Protein AF-A0A9P0AJW4-F1 (afdb_monomer_lite)

Radius of gyration: 22.61 Å; chains: 1; bounding box: 55×37×73 Å

InterPro domains:
  IPR014023 Mononegavirales RNA-directed RNA polymerase catalytic domain [PF00946] (11-300)

pLDDT: mean 87.93, std 11.97, range [30.94, 97.06]

Organism: Bemisia tabaci (NCBI:txid7038)

Foldseek 3Di:
DDDDPPPVVVVVDDFDFAQFFPVQNLQLADQVLCVVVVHHGDPDHDDGTLNVNSVVDPDDDLVVLLVVCVVVVAHPNRQQAWEWAFDPPDPDPGGATFTHGHNNLSVLLVVVLVCCVPPPCVVVPQECPPPDPVRVVVVVVCLVPPDDDPWKDKWKKKKFWPVLQLQDALVLLVVVLVVVCVVVVHNSSSHSQSSFQQHKYAYSHNNADPPRPPDDGIDRGRGGGGPPTCQSSSVVVLSVLLVVLCVVVVWDWHKHDGGRIIMIITMDTPDPCRVVVVVVSVVSSQVSCVVSRIGIDIDIDDDDPD

Secondary structure (DSSP, 8-state):
------HHHHTT----B-BPPTTTGGGGS-HHHHHHTT----SSPPP-BHHHHHHH-S---HHHHHHHHHHHSS--TTT-EEEEEEPTT-SSSSPPEEEEEBHHHHHHHHHHHHHIIIIIGGG-TTB-TTS-HHHHHHHHHHHHTPPP-SSEEEEEEEEEEETHHHH--HHHHHHHHHHHHHHHTSSHHHHHTHHHHSPEEEE--TT--TT-TTS--EE----S--TTSSHHHHHHHHHHHHHHHHHHTT--EEEEEETTEEEEEEEEE-STTHHHHHHHHHHHHHHHHHHTT-EEEEEE--S---

Structure (mmCIF, N/CA/C/O backbone):
data_AF-A0A9P0AJW4-F1
#
_entry.id   AF-A0A9P0AJW4-F1
#
loop_
_atom_site.group_PDB
_atom_site.id
_atom_site.type_symbol
_atom_site.label_atom_id
_atom_site.label_alt_id
_atom_site.label_comp_id
_atom_site.label_asym_id
_atom_site.label_entity_id
_atom_site.label_seq_id
_atom_site.pdbx_PDB_ins_code
_atom_site.Cartn_x
_atom_site.Cartn_y
_atom_site.Cartn_z
_atom_site.occupancy
_atom_site.B_iso_or_equiv
_atom_site.auth_seq_id
_atom_site.auth_comp_id
_atom_site.auth_asym_id
_atom_site.auth_atom_id
_atom_site.pdbx_PDB_model_num
ATOM 1 N N . MET A 1 1 ? -6.304 15.728 -35.736 1.00 36.31 1 MET A N 1
ATOM 2 C CA . MET A 1 1 ? -6.207 15.846 -34.264 1.00 36.31 1 MET A CA 1
ATOM 3 C C . MET A 1 1 ? -7.247 14.908 -33.683 1.00 36.31 1 MET A C 1
ATOM 5 O O . MET A 1 1 ? -8.406 15.284 -33.576 1.00 36.31 1 MET A O 1
ATOM 9 N N . ASN A 1 2 ? -6.869 13.647 -33.467 1.00 33.62 2 ASN A N 1
ATOM 10 C CA . ASN A 1 2 ? -7.824 12.599 -33.124 1.00 33.62 2 ASN A CA 1
ATOM 11 C C . ASN A 1 2 ? -8.268 12.732 -31.668 1.00 33.62 2 ASN A C 1
ATOM 13 O O . ASN A 1 2 ? -7.516 12.492 -30.728 1.00 33.62 2 ASN A O 1
ATOM 17 N N . SER A 1 3 ? -9.532 13.115 -31.523 1.00 42.28 3 SER A N 1
ATOM 18 C CA . SER A 1 3 ? -10.363 12.843 -30.365 1.00 42.28 3 SER A CA 1
ATOM 19 C C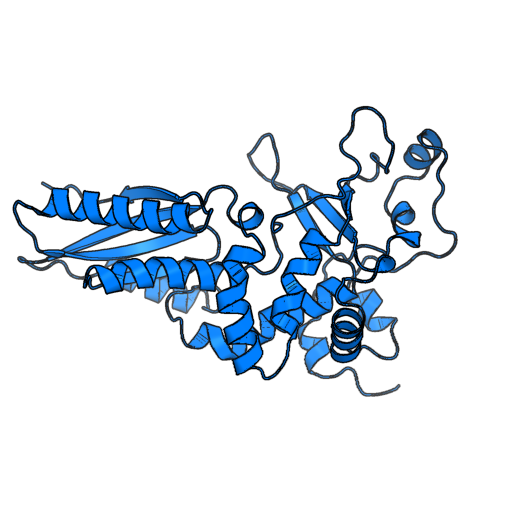 . SER A 1 3 ? -10.335 11.348 -30.053 1.00 42.28 3 SER A C 1
ATOM 21 O O . SER A 1 3 ? -10.715 10.549 -30.906 1.00 42.28 3 SER A O 1
ATOM 23 N N . THR A 1 4 ? -9.862 10.969 -28.867 1.00 42.81 4 THR A N 1
ATOM 24 C CA . THR A 1 4 ? -10.578 10.183 -27.835 1.00 42.81 4 THR A CA 1
ATOM 25 C C . THR A 1 4 ? -9.574 9.861 -26.720 1.00 42.81 4 THR A C 1
ATOM 27 O O . THR A 1 4 ? -9.301 8.702 -26.418 1.00 42.81 4 THR A O 1
ATOM 30 N N . VAL A 1 5 ? -8.995 10.880 -26.069 1.00 49.69 5 VAL A N 1
ATOM 31 C CA . VAL A 1 5 ? -8.474 10.634 -24.717 1.00 49.69 5 VAL A CA 1
ATOM 32 C C . VAL A 1 5 ? -9.715 10.390 -23.872 1.00 49.69 5 VAL A C 1
ATOM 34 O O . VAL A 1 5 ? -10.466 11.317 -23.577 1.00 49.69 5 VAL A O 1
ATOM 37 N N . ASN A 1 6 ? -9.990 9.116 -23.592 1.00 58.41 6 ASN A N 1
ATOM 38 C CA . ASN A 1 6 ? -11.116 8.685 -22.776 1.00 58.41 6 ASN A CA 1
ATOM 39 C C . ASN A 1 6 ? -11.166 9.562 -21.510 1.00 58.41 6 ASN A C 1
ATOM 41 O O . ASN A 1 6 ? -10.139 9.737 -20.850 1.00 58.41 6 ASN A O 1
ATOM 45 N N . SER A 1 7 ? -12.327 10.135 -21.169 1.00 59.94 7 SER A N 1
ATOM 46 C CA . SER A 1 7 ? -12.490 11.037 -20.012 1.00 59.94 7 SER A CA 1
ATOM 47 C C . SER A 1 7 ? -11.988 10.410 -18.702 1.00 59.94 7 SER A C 1
ATOM 49 O O . SER A 1 7 ? -11.589 11.104 -17.765 1.00 59.94 7 SER A O 1
ATOM 51 N N . PHE A 1 8 ? -11.929 9.078 -18.653 1.00 65.88 8 PHE A N 1
ATOM 52 C CA . PHE A 1 8 ? -11.282 8.309 -17.602 1.00 65.88 8 PHE A CA 1
ATOM 53 C C . PHE A 1 8 ? -9.770 8.587 -17.466 1.00 65.88 8 PHE A C 1
ATOM 55 O O . PHE A 1 8 ? -9.302 8.829 -16.355 1.00 65.88 8 PHE A O 1
ATOM 62 N N . ILE A 1 9 ? -9.017 8.605 -18.572 1.00 70.50 9 ILE A N 1
ATOM 63 C CA . ILE A 1 9 ? -7.556 8.808 -18.591 1.00 70.50 9 ILE A CA 1
ATOM 64 C C . ILE A 1 9 ? -7.196 10.218 -18.126 1.00 70.50 9 ILE A C 1
ATOM 66 O O . ILE A 1 9 ? -6.240 10.381 -17.375 1.00 70.50 9 ILE A O 1
ATOM 70 N N . VAL A 1 10 ? -7.998 11.224 -18.492 1.00 68.12 10 VAL A N 1
ATOM 71 C CA . VAL A 1 10 ? -7.795 12.615 -18.045 1.00 68.12 10 VAL A CA 1
ATOM 72 C C . VAL A 1 10 ? -7.773 12.706 -16.520 1.00 68.12 10 VAL A C 1
ATOM 74 O O . VAL A 1 10 ? -6.952 13.412 -15.947 1.00 68.12 10 VAL A O 1
ATOM 77 N N . ASN A 1 11 ? -8.613 11.926 -15.843 1.00 69.50 11 ASN A N 1
ATOM 78 C CA . ASN A 1 11 ? -8.650 11.901 -14.385 1.00 69.50 11 ASN A CA 1
ATOM 79 C C . ASN A 1 11 ? -7.540 11.047 -13.739 1.00 69.50 11 ASN A C 1
ATOM 81 O O . ASN A 1 11 ? -7.446 10.996 -12.512 1.00 69.50 11 ASN A O 1
ATOM 85 N N . LEU A 1 12 ? -6.741 10.340 -14.541 1.00 72.88 12 LEU A N 1
ATOM 86 C CA . LEU A 1 12 ? -5.524 9.651 -14.110 1.00 72.88 12 LEU A CA 1
ATOM 87 C C . LEU A 1 12 ? -4.259 10.477 -14.389 1.00 72.88 12 LEU A C 1
ATOM 89 O O . LEU A 1 12 ? -3.179 10.100 -13.926 1.00 72.88 12 LEU A O 1
ATOM 93 N N . LEU A 1 13 ? -4.384 11.605 -15.102 1.00 75.25 13 LEU A N 1
ATOM 94 C CA . LEU A 1 13 ? -3.284 12.532 -15.330 1.00 75.25 13 LEU A CA 1
ATOM 95 C C . LEU A 1 13 ? -2.825 13.110 -13.997 1.00 75.25 13 LEU A C 1
ATOM 97 O O . LEU A 1 13 ? -3.540 13.824 -13.298 1.00 75.25 13 LEU A O 1
ATOM 101 N N . ASN A 1 14 ? -1.590 12.794 -13.652 1.00 77.06 14 ASN A N 1
ATOM 102 C CA . ASN A 1 14 ? -0.873 13.433 -12.573 1.00 77.06 14 ASN A CA 1
ATOM 103 C C . ASN A 1 14 ? 0.596 13.436 -12.965 1.00 77.06 14 ASN A C 1
ATOM 105 O O . ASN A 1 14 ? 1.086 12.473 -13.562 1.00 77.06 14 ASN A O 1
ATOM 109 N N . ASP A 1 15 ? 1.291 14.513 -12.635 1.00 83.75 15 ASP A N 1
ATOM 110 C CA . ASP A 1 15 ? 2.701 14.655 -12.931 1.00 83.75 15 ASP A CA 1
ATOM 111 C C . ASP A 1 15 ? 3.537 13.837 -11.940 1.00 83.75 15 ASP A C 1
ATOM 113 O O . ASP A 1 15 ? 4.131 14.345 -10.990 1.00 83.75 15 ASP A O 1
ATOM 117 N N . LYS A 1 16 ? 3.503 12.516 -12.130 1.00 89.75 16 LYS A N 1
ATOM 118 C CA . LYS A 1 16 ? 4.242 11.546 -11.327 1.00 89.75 16 LYS A CA 1
ATOM 119 C C . LYS A 1 16 ? 5.293 10.837 -12.180 1.00 89.75 16 LYS A C 1
ATOM 121 O O . LYS A 1 16 ? 5.072 10.628 -13.380 1.00 89.75 16 LYS A O 1
ATOM 126 N N . PRO A 1 17 ? 6.417 10.435 -11.567 1.00 93.25 17 PRO A N 1
ATOM 127 C CA . PRO A 1 17 ? 7.378 9.583 -12.239 1.00 93.25 17 PRO A CA 1
ATOM 128 C C . PRO A 1 17 ? 6.780 8.198 -12.524 1.00 93.25 17 PRO A C 1
ATOM 130 O O . PRO A 1 17 ? 5.895 7.722 -11.801 1.00 93.25 17 PRO A O 1
ATOM 133 N N . ILE A 1 18 ? 7.295 7.566 -13.572 1.00 96.00 18 ILE A N 1
ATOM 134 C CA . ILE A 1 18 ? 7.122 6.148 -13.892 1.00 96.00 18 ILE A CA 1
ATOM 135 C C . ILE A 1 18 ? 8.490 5.510 -14.110 1.00 96.00 18 ILE A C 1
ATOM 137 O O . ILE A 1 18 ? 9.440 6.169 -14.544 1.00 96.00 18 ILE A O 1
ATOM 141 N N . THR A 1 19 ? 8.578 4.227 -13.791 1.00 96.69 19 THR A N 1
ATOM 142 C CA . THR A 1 19 ? 9.774 3.418 -14.006 1.00 96.69 19 THR A CA 1
ATOM 143 C C . THR A 1 19 ? 9.769 2.901 -15.446 1.00 96.69 19 THR A C 1
ATOM 145 O O . THR A 1 19 ? 8.713 2.482 -15.921 1.00 96.69 19 THR A O 1
ATOM 148 N N . PRO A 1 20 ? 10.906 2.940 -16.158 1.00 96.31 20 PRO A N 1
ATOM 149 C CA . PRO A 1 20 ? 11.047 2.244 -17.436 1.00 96.31 20 PRO A CA 1
ATOM 150 C C . PRO A 1 20 ? 10.839 0.741 -17.265 1.00 96.31 20 PRO A C 1
ATOM 152 O O . PRO A 1 20 ? 10.957 0.223 -16.154 1.00 96.31 20 PRO A O 1
ATOM 155 N N . ASP A 1 21 ? 10.578 0.032 -18.355 1.00 96.06 21 ASP A N 1
ATOM 156 C CA . ASP A 1 21 ? 10.557 -1.426 -18.302 1.00 96.06 21 ASP A CA 1
ATOM 157 C C . ASP A 1 21 ? 11.936 -2.019 -17.953 1.00 96.06 21 ASP A C 1
ATOM 159 O O . ASP A 1 21 ? 12.963 -1.329 -17.887 1.00 96.06 21 ASP A O 1
ATOM 163 N N . TRP A 1 22 ? 11.957 -3.329 -17.720 1.00 94.00 22 TRP A N 1
ATOM 164 C CA . TRP A 1 22 ? 13.176 -4.037 -17.341 1.00 94.00 22 TRP A CA 1
ATOM 165 C C . TRP A 1 22 ? 14.320 -3.904 -18.360 1.00 94.00 22 TRP A C 1
ATOM 167 O O . TRP A 1 22 ? 15.478 -3.771 -17.963 1.00 94.00 22 TRP A O 1
ATOM 177 N N . GLU A 1 23 ? 14.032 -3.889 -19.663 1.00 94.62 23 GLU A N 1
ATOM 178 C CA . GLU A 1 23 ? 15.064 -3.767 -20.704 1.00 94.62 23 GLU A CA 1
ATOM 179 C C . GLU A 1 23 ? 15.685 -2.365 -20.738 1.00 94.62 23 GLU A C 1
ATOM 181 O O . GLU A 1 23 ? 16.867 -2.197 -21.053 1.00 94.62 23 GLU A O 1
ATOM 186 N N . HIS A 1 24 ? 14.907 -1.353 -20.356 1.00 96.00 24 HIS A N 1
ATOM 187 C CA . HIS A 1 24 ? 15.315 0.045 -20.371 1.00 96.00 24 HIS A CA 1
ATOM 188 C C . HIS A 1 24 ? 15.764 0.559 -19.004 1.00 96.00 24 HIS A C 1
ATOM 190 O O . HIS A 1 24 ? 16.221 1.700 -18.919 1.00 96.00 24 HIS A O 1
ATOM 196 N N . ILE A 1 25 ? 15.715 -0.257 -17.943 1.00 95.00 25 ILE A N 1
ATOM 197 C CA . ILE A 1 25 ? 15.969 0.181 -16.563 1.00 95.00 25 ILE A CA 1
ATOM 198 C C . ILE A 1 25 ? 17.298 0.922 -16.407 1.00 95.00 25 ILE A C 1
ATOM 200 O O . ILE A 1 25 ? 17.376 1.911 -15.682 1.00 95.00 25 ILE A O 1
ATOM 204 N N . TYR A 1 26 ? 18.337 0.530 -17.155 1.00 95.50 26 TYR A N 1
ATOM 205 C CA . TYR A 1 26 ? 19.647 1.166 -17.048 1.00 95.50 26 TYR A CA 1
ATOM 206 C C . TYR A 1 26 ? 19.676 2.638 -17.482 1.00 95.50 26 TYR A C 1
ATOM 208 O O . TYR A 1 26 ? 20.610 3.357 -17.129 1.00 95.50 26 TYR A O 1
ATOM 216 N N . GLN A 1 27 ? 18.662 3.136 -18.195 1.00 95.62 27 GLN A N 1
ATOM 217 C CA . GLN A 1 27 ? 18.616 4.540 -18.606 1.00 95.62 27 GLN A CA 1
ATOM 218 C C . GLN A 1 27 ? 18.589 5.528 -17.431 1.00 95.62 27 GLN A C 1
ATOM 220 O O . GLN A 1 27 ? 19.046 6.669 -17.577 1.00 95.62 27 GLN A O 1
ATOM 225 N N . VAL A 1 28 ? 18.064 5.088 -16.280 1.00 94.50 28 VAL A N 1
ATOM 226 C CA . VAL A 1 28 ? 17.859 5.927 -15.090 1.00 94.50 28 VAL A CA 1
ATOM 227 C C . VAL A 1 28 ? 19.154 6.206 -14.326 1.00 94.50 28 VAL A C 1
ATOM 229 O O . VAL A 1 28 ? 19.205 7.172 -13.567 1.00 94.50 28 VAL A O 1
ATOM 232 N N . PHE A 1 29 ? 20.204 5.412 -14.548 1.00 95.56 29 PHE A N 1
ATOM 233 C CA . PHE A 1 29 ? 21.488 5.555 -13.859 1.00 95.56 29 PHE A CA 1
ATOM 234 C C . PHE A 1 29 ? 22.438 6.512 -14.584 1.00 95.56 29 PHE A C 1
ATOM 236 O O . PHE A 1 29 ? 22.263 6.846 -15.760 1.00 95.56 29 PHE A O 1
ATOM 243 N N . ALA A 1 30 ? 23.451 6.991 -13.873 1.00 95.25 30 ALA A N 1
ATOM 244 C CA . ALA A 1 30 ? 24.509 7.828 -14.413 1.00 95.25 30 ALA A CA 1
ATOM 245 C C . ALA A 1 30 ? 25.480 6.987 -15.270 1.00 95.25 30 ALA A C 1
ATOM 247 O O . ALA A 1 30 ? 25.669 5.793 -15.039 1.00 95.25 30 ALA A O 1
ATOM 248 N N . ALA A 1 31 ? 26.032 7.578 -16.335 1.00 94.62 31 ALA A N 1
ATOM 249 C CA . ALA A 1 31 ? 26.818 6.833 -17.327 1.00 94.62 31 ALA A CA 1
ATOM 250 C C . ALA A 1 31 ? 28.168 6.342 -16.774 1.00 94.62 31 ALA A C 1
ATOM 252 O O . ALA A 1 31 ? 28.618 5.253 -17.119 1.00 94.62 31 ALA A O 1
ATOM 253 N N . ASP A 1 32 ? 28.773 7.137 -15.899 1.00 94.38 32 ASP A N 1
ATOM 254 C CA . ASP A 1 32 ? 29.956 6.815 -15.103 1.00 94.38 32 ASP A CA 1
ATOM 255 C C . ASP A 1 32 ? 29.702 5.640 -14.149 1.00 94.38 32 ASP A C 1
ATOM 257 O O . ASP A 1 32 ? 30.472 4.683 -14.145 1.00 94.38 32 ASP A O 1
ATOM 261 N N . ALA A 1 33 ? 28.582 5.645 -13.423 1.00 93.94 33 ALA A N 1
ATOM 262 C CA . ALA A 1 33 ? 28.201 4.533 -12.552 1.00 93.94 33 ALA A CA 1
ATOM 263 C C . ALA A 1 33 ? 27.968 3.234 -13.344 1.00 93.94 33 ALA A C 1
ATOM 265 O O . ALA A 1 33 ? 28.398 2.157 -12.935 1.00 93.94 33 ALA A O 1
ATOM 266 N N . LEU A 1 34 ? 27.334 3.321 -14.519 1.00 95.19 34 LEU A N 1
ATOM 267 C CA . LEU A 1 34 ? 27.152 2.165 -15.403 1.00 95.19 34 LEU A CA 1
ATOM 268 C C . LEU A 1 34 ? 28.482 1.613 -15.932 1.00 95.19 34 LEU A C 1
ATOM 270 O O . LEU A 1 34 ? 28.612 0.398 -16.076 1.00 95.19 34 LEU A O 1
ATOM 274 N N . ALA A 1 35 ? 29.467 2.477 -16.195 1.00 94.44 35 ALA A N 1
ATOM 275 C CA . ALA A 1 35 ? 30.784 2.051 -16.654 1.00 94.44 35 ALA A CA 1
ATOM 276 C C . ALA A 1 35 ? 31.496 1.169 -15.614 1.00 94.44 35 ALA A C 1
ATOM 278 O O . ALA A 1 35 ? 32.112 0.176 -15.999 1.00 94.44 35 ALA A O 1
ATOM 279 N N . VAL A 1 36 ? 31.343 1.470 -14.316 1.00 93.38 36 VAL A N 1
ATOM 280 C CA . VAL A 1 36 ? 31.900 0.666 -13.208 1.00 93.38 36 VAL A CA 1
ATOM 281 C C . VAL A 1 36 ? 31.387 -0.775 -13.239 1.00 93.38 36 VAL A C 1
ATOM 283 O O . VAL A 1 36 ? 32.153 -1.709 -13.023 1.00 93.38 36 VAL A O 1
ATOM 286 N N . VAL A 1 37 ? 30.107 -0.970 -13.562 1.00 93.62 37 VAL A N 1
ATOM 287 C CA . VAL A 1 37 ? 29.469 -2.298 -13.627 1.00 93.62 37 VAL A CA 1
ATOM 288 C C . VAL A 1 37 ? 29.465 -2.903 -15.039 1.00 93.62 37 VAL A C 1
ATOM 290 O O . VAL A 1 37 ? 28.780 -3.895 -15.294 1.00 93.62 37 VAL A O 1
ATOM 293 N N . GLY A 1 38 ? 30.192 -2.306 -15.991 1.00 94.19 38 GLY A N 1
ATOM 294 C CA . GLY A 1 38 ? 30.274 -2.790 -17.374 1.00 94.19 38 GLY A CA 1
ATOM 295 C C . GLY A 1 38 ? 28.949 -2.729 -18.148 1.00 94.19 38 GLY A C 1
ATOM 296 O O . GLY A 1 38 ? 28.750 -3.484 -19.102 1.00 94.19 38 GLY A O 1
ATOM 297 N N . LYS A 1 39 ? 28.021 -1.853 -17.748 1.00 94.12 39 LYS A N 1
ATOM 298 C CA . LYS A 1 39 ? 26.715 -1.649 -18.394 1.00 94.12 39 LYS A CA 1
ATOM 299 C C . LYS A 1 39 ? 26.693 -0.345 -19.188 1.00 94.12 39 LYS A C 1
ATOM 301 O O . LYS A 1 39 ? 27.579 0.500 -19.084 1.00 94.12 39 LYS A O 1
ATOM 306 N N . ARG A 1 40 ? 25.669 -0.179 -20.027 1.00 93.50 40 ARG A N 1
ATOM 307 C CA . ARG A 1 40 ? 25.442 1.032 -20.828 1.00 93.50 40 ARG A CA 1
ATOM 308 C C . ARG A 1 40 ? 23.956 1.355 -20.872 1.00 93.50 40 ARG A C 1
ATOM 310 O O . ARG A 1 40 ? 23.121 0.471 -20.701 1.00 93.50 40 ARG A O 1
ATOM 317 N N . LYS A 1 41 ? 23.640 2.626 -21.118 1.00 93.12 41 LYS A N 1
ATOM 318 C CA . LYS A 1 41 ? 22.260 3.053 -21.365 1.00 93.12 41 LYS A CA 1
ATOM 319 C C . LYS A 1 41 ? 21.750 2.447 -22.668 1.00 93.12 41 LYS A C 1
ATOM 321 O O . LYS A 1 41 ? 22.528 2.275 -23.611 1.00 93.12 41 LYS A O 1
ATOM 326 N N . SER A 1 42 ? 20.447 2.183 -22.727 1.00 89.50 42 SER A N 1
ATOM 327 C CA . SER A 1 42 ? 19.792 1.883 -23.999 1.00 89.50 42 SER A CA 1
ATOM 328 C C . SER A 1 42 ? 19.951 3.065 -24.959 1.00 89.50 42 SER A C 1
ATOM 330 O O . SER A 1 42 ? 20.036 4.222 -24.537 1.00 89.50 42 SER A O 1
ATOM 332 N N . ARG A 1 43 ? 20.020 2.771 -26.261 1.00 88.56 43 ARG A N 1
ATOM 333 C CA . ARG A 1 43 ? 20.068 3.805 -27.306 1.00 88.56 43 ARG A CA 1
ATOM 334 C C . ARG A 1 43 ? 18.733 4.532 -27.428 1.00 88.56 43 ARG A C 1
ATOM 336 O O . ARG A 1 43 ? 18.717 5.730 -27.686 1.00 88.56 43 ARG A O 1
ATOM 343 N N . LEU A 1 44 ? 17.640 3.793 -27.262 1.00 92.00 44 LEU A N 1
ATOM 344 C CA . LEU A 1 44 ? 16.286 4.322 -27.256 1.00 92.00 44 LEU A CA 1
ATOM 345 C C . LEU A 1 44 ? 15.859 4.480 -25.804 1.00 92.00 44 LEU A C 1
ATOM 347 O O . LEU A 1 44 ? 16.004 3.553 -25.013 1.00 92.00 44 LEU A O 1
ATOM 351 N N . LEU A 1 45 ? 15.387 5.671 -25.452 1.00 93.12 45 LEU A N 1
ATOM 352 C CA . LEU A 1 45 ? 14.979 5.986 -24.090 1.00 93.12 45 LEU A CA 1
ATOM 353 C C . LEU A 1 45 ? 13.458 5.975 -23.990 1.00 93.12 45 LEU A C 1
ATOM 355 O O . LEU A 1 45 ? 12.773 6.535 -24.846 1.00 93.12 45 LEU A O 1
ATOM 359 N N . GLN A 1 46 ? 12.946 5.381 -22.920 1.00 95.06 46 GLN A N 1
ATOM 360 C CA . GLN A 1 46 ? 11.529 5.438 -22.571 1.00 95.06 46 GLN A CA 1
ATOM 361 C C . GLN A 1 46 ? 11.206 6.692 -21.762 1.00 95.06 46 GLN A C 1
ATOM 363 O O . GLN A 1 46 ? 12.071 7.240 -21.068 1.00 95.06 46 GLN A O 1
ATOM 368 N N . GLN A 1 47 ? 9.947 7.130 -21.805 1.00 95.06 47 GLN A N 1
ATOM 369 C CA . GLN A 1 47 ? 9.492 8.231 -20.963 1.00 95.06 47 GLN A CA 1
ATOM 370 C C . GLN A 1 47 ? 9.476 7.809 -19.493 1.00 95.06 47 GLN A C 1
ATOM 372 O O . GLN A 1 47 ? 9.053 6.716 -19.135 1.00 95.06 47 GLN A O 1
ATOM 377 N N . THR A 1 48 ? 9.906 8.714 -18.619 1.00 95.00 48 THR A N 1
ATOM 378 C CA . THR A 1 48 ? 9.887 8.519 -17.157 1.00 95.00 48 THR A CA 1
ATOM 379 C C . THR A 1 48 ? 8.850 9.404 -16.470 1.00 95.00 48 THR A C 1
ATOM 381 O O . THR A 1 48 ? 8.749 9.424 -15.243 1.00 95.00 48 THR A O 1
ATOM 384 N N . ARG A 1 49 ? 8.061 10.152 -17.251 1.00 95.06 49 ARG A N 1
ATOM 385 C CA . ARG A 1 49 ? 6.975 11.010 -16.768 1.00 95.06 49 ARG A CA 1
ATOM 386 C C . ARG A 1 49 ? 5.653 10.480 -17.275 1.00 95.06 49 ARG A C 1
ATOM 388 O O . ARG A 1 49 ? 5.462 10.363 -18.481 1.00 95.06 49 ARG A O 1
ATOM 395 N N . LEU A 1 50 ? 4.728 10.235 -16.347 1.00 93.69 50 LEU A N 1
ATOM 396 C CA . LEU A 1 50 ? 3.420 9.667 -16.659 1.00 93.69 50 LEU A CA 1
ATOM 397 C C . LEU A 1 50 ? 2.679 10.473 -17.728 1.00 93.69 50 LEU A C 1
ATOM 399 O O . LEU A 1 50 ? 2.125 9.894 -18.651 1.00 93.69 50 LEU A O 1
ATOM 403 N N . ILE A 1 51 ? 2.680 11.804 -17.616 1.00 92.56 51 ILE A N 1
ATOM 404 C CA . ILE A 1 51 ? 1.969 12.673 -18.563 1.00 92.56 51 ILE A CA 1
ATOM 405 C C . ILE A 1 51 ? 2.545 12.526 -19.972 1.00 92.56 51 ILE A C 1
ATOM 407 O O . ILE A 1 51 ? 1.785 12.377 -20.921 1.00 92.56 51 ILE A O 1
ATOM 411 N N . LEU A 1 52 ? 3.873 12.532 -20.113 1.00 93.31 52 LEU A N 1
ATOM 412 C CA . LEU A 1 52 ? 4.514 12.405 -21.423 1.00 93.31 52 LEU A CA 1
ATOM 413 C C . LEU A 1 52 ? 4.277 11.021 -22.030 1.00 93.31 52 LEU A C 1
ATOM 415 O O . LEU A 1 52 ? 4.056 10.928 -23.229 1.00 93.31 52 LEU A O 1
ATOM 419 N N . GLU A 1 53 ? 4.255 9.975 -21.204 1.00 94.25 53 GLU A N 1
ATOM 420 C CA . GLU A 1 53 ? 3.932 8.617 -21.650 1.00 94.25 53 GLU A CA 1
ATOM 421 C C . GLU A 1 53 ? 2.463 8.468 -22.071 1.00 94.25 53 GLU A C 1
ATOM 423 O O . GLU A 1 53 ? 2.151 7.789 -23.043 1.00 94.25 53 GLU A O 1
ATOM 428 N N . ILE A 1 54 ? 1.537 9.144 -21.386 1.00 91.88 54 ILE A N 1
ATOM 429 C CA . ILE A 1 54 ? 0.129 9.162 -21.804 1.00 91.88 54 ILE A CA 1
ATOM 430 C C . ILE A 1 54 ? -0.032 9.900 -23.136 1.00 91.88 54 ILE A C 1
ATOM 432 O O . ILE A 1 54 ? -0.806 9.465 -23.982 1.00 91.88 54 ILE A O 1
ATOM 436 N N . LEU A 1 55 ? 0.687 11.010 -23.320 1.00 90.38 55 LEU A N 1
ATOM 437 C CA . LEU A 1 55 ? 0.631 11.813 -24.543 1.00 90.38 55 LEU A CA 1
ATOM 438 C C . LEU A 1 55 ? 1.336 11.150 -25.735 1.00 90.38 55 LEU A C 1
ATOM 440 O O . LEU A 1 55 ? 1.002 11.470 -26.873 1.00 90.38 55 LEU A O 1
ATOM 444 N N . SER A 1 56 ? 2.311 10.266 -25.497 1.00 91.62 56 SER A N 1
ATOM 445 C CA . SER A 1 56 ? 3.055 9.575 -26.557 1.00 91.62 56 SER A CA 1
ATOM 446 C C . SER A 1 56 ? 2.306 8.370 -27.136 1.00 91.62 56 SER A C 1
ATOM 448 O O . SER A 1 56 ? 2.522 8.027 -28.298 1.00 91.62 56 SER A O 1
ATOM 450 N N . ARG A 1 57 ? 1.434 7.720 -26.353 1.00 91.12 57 ARG A N 1
ATOM 451 C CA . ARG A 1 57 ? 0.690 6.524 -26.775 1.00 91.12 57 ARG A CA 1
ATOM 452 C C . ARG A 1 57 ? -0.580 6.892 -27.541 1.00 91.12 57 ARG A C 1
ATOM 454 O O . ARG A 1 57 ? -1.417 7.646 -27.058 1.00 91.12 57 ARG A O 1
ATOM 461 N N . GLU A 1 58 ? -0.769 6.276 -28.707 1.00 88.62 58 GLU A N 1
ATOM 462 C CA . GLU A 1 58 ? -1.972 6.469 -29.531 1.00 88.62 58 GLU A CA 1
ATOM 463 C C . GLU A 1 58 ? -3.236 5.896 -28.868 1.00 88.62 58 GLU A C 1
ATOM 465 O O . GLU A 1 58 ? -4.303 6.509 -28.901 1.00 88.62 58 GLU A O 1
ATOM 470 N N . LYS A 1 59 ? -3.111 4.726 -28.229 1.00 88.81 59 LYS A N 1
ATOM 471 C CA . LYS A 1 59 ? -4.198 4.035 -27.530 1.00 88.81 59 LYS A CA 1
ATOM 472 C C . LYS A 1 59 ? -3.699 3.509 -26.189 1.00 88.81 59 LYS A C 1
ATOM 474 O O . LYS A 1 59 ? -2.634 2.905 -26.103 1.00 88.81 59 LYS A O 1
ATOM 479 N N . ILE A 1 60 ? -4.499 3.709 -25.145 1.00 91.94 60 ILE A N 1
ATOM 480 C CA . ILE A 1 60 ? -4.261 3.156 -23.809 1.00 91.94 60 ILE A CA 1
ATOM 481 C C . ILE A 1 60 ? -5.516 2.401 -23.385 1.00 91.94 60 ILE A C 1
ATOM 483 O O . ILE A 1 60 ? -6.594 2.990 -23.283 1.00 91.94 60 ILE A O 1
ATOM 487 N N . SER A 1 61 ? -5.371 1.106 -23.111 1.00 92.19 61 SER A N 1
ATOM 488 C CA . SER A 1 61 ? -6.451 0.250 -22.627 1.00 92.19 61 SER A CA 1
ATOM 489 C C . SER A 1 61 ? -6.005 -0.479 -21.368 1.00 92.19 61 SER A C 1
ATOM 491 O O . SER A 1 61 ? -5.245 -1.438 -21.416 1.00 92.19 61 SER A O 1
ATOM 493 N N . ILE A 1 62 ? -6.506 -0.034 -20.215 1.00 93.00 62 ILE A N 1
ATOM 494 C CA . ILE A 1 62 ? -6.221 -0.700 -18.934 1.00 93.00 62 ILE A CA 1
ATOM 495 C C . ILE A 1 62 ? -6.831 -2.105 -18.908 1.00 93.00 62 ILE A C 1
ATOM 497 O O . ILE A 1 62 ? -6.279 -3.000 -18.280 1.00 93.00 62 ILE A O 1
ATOM 501 N N . LYS A 1 63 ? -7.942 -2.304 -19.629 1.00 92.38 63 LYS A N 1
ATOM 502 C CA . LYS A 1 63 ? -8.559 -3.620 -19.792 1.00 92.38 63 LYS A CA 1
ATOM 503 C C . LYS A 1 63 ? -7.587 -4.603 -20.445 1.00 92.38 63 LYS A C 1
ATOM 505 O O . LYS A 1 63 ? -7.417 -5.691 -19.923 1.00 92.38 63 LYS A O 1
ATOM 510 N N . GLU A 1 64 ? -6.896 -4.184 -21.508 1.00 94.62 64 GLU A N 1
ATOM 511 C CA . GLU A 1 64 ? -5.900 -5.026 -22.191 1.00 94.62 64 GLU A CA 1
ATOM 512 C C . GLU A 1 64 ? -4.727 -5.381 -21.253 1.00 94.62 64 GLU A C 1
ATOM 514 O O . GLU A 1 64 ? -4.210 -6.493 -21.307 1.00 94.62 64 GLU A O 1
ATOM 519 N N . PHE A 1 65 ? -4.337 -4.479 -20.339 1.00 95.56 65 PHE A N 1
ATOM 520 C CA . PHE A 1 65 ? -3.306 -4.782 -19.335 1.00 95.56 65 PHE A CA 1
ATOM 521 C C . PHE A 1 65 ? -3.760 -5.867 -18.353 1.00 95.56 65 PHE A C 1
ATOM 523 O O . PHE A 1 65 ? -2.991 -6.781 -18.063 1.00 95.56 65 PHE A O 1
ATOM 530 N N . TYR A 1 66 ? -5.001 -5.790 -17.864 1.00 95.12 66 TYR A N 1
ATOM 531 C CA . TYR A 1 66 ? -5.558 -6.824 -16.991 1.00 95.12 66 TYR A CA 1
ATOM 532 C C . TYR A 1 66 ? -5.754 -8.151 -17.718 1.00 95.12 66 TYR A C 1
ATOM 534 O O . TYR A 1 66 ? -5.345 -9.173 -17.183 1.00 95.12 66 TYR A O 1
ATOM 542 N N . GLU A 1 67 ? -6.293 -8.139 -18.940 1.00 94.50 67 GLU A N 1
ATOM 543 C CA . GLU A 1 67 ? -6.474 -9.343 -19.762 1.00 94.50 67 GLU A CA 1
ATOM 544 C C . GLU A 1 67 ? -5.149 -10.098 -19.947 1.00 94.50 67 GLU A C 1
ATOM 546 O O . GLU A 1 67 ? -5.115 -11.323 -19.857 1.00 94.50 67 GLU A O 1
ATOM 551 N N . GLU A 1 68 ? -4.037 -9.386 -20.144 1.00 95.38 68 GLU A N 1
ATOM 552 C CA . GLU A 1 68 ? -2.714 -10.002 -20.261 1.00 95.38 68 GLU A CA 1
ATOM 553 C C . GLU A 1 68 ? -2.240 -10.645 -18.946 1.00 95.38 68 GLU A C 1
ATOM 555 O O . GLU A 1 68 ? -1.712 -11.763 -18.943 1.00 95.38 68 GLU A O 1
ATOM 560 N N . VAL A 1 69 ? -2.452 -9.971 -17.813 1.00 95.94 69 VAL A N 1
ATOM 561 C CA . VAL A 1 69 ? -2.093 -10.501 -16.487 1.00 95.94 69 VAL A CA 1
ATOM 562 C C . VAL A 1 69 ? -2.968 -11.697 -16.114 1.00 95.94 69 VAL A C 1
ATOM 564 O O . VAL A 1 69 ? -2.458 -12.689 -15.600 1.00 95.94 69 VAL A O 1
ATOM 567 N N . GLU A 1 70 ? -4.263 -11.645 -16.414 1.00 93.31 70 GLU A N 1
ATOM 568 C CA . GLU A 1 70 ? -5.212 -12.739 -16.195 1.00 93.31 70 GLU A CA 1
ATOM 569 C C . GLU A 1 70 ? -4.857 -13.954 -17.056 1.00 93.31 70 GLU A C 1
ATOM 571 O O . GLU A 1 70 ? -4.767 -15.075 -16.554 1.00 93.31 70 GLU A O 1
ATOM 576 N N . ARG A 1 71 ? -4.566 -13.729 -18.344 1.00 94.12 71 ARG A N 1
ATOM 577 C CA . ARG A 1 71 ? -4.180 -14.776 -19.299 1.00 94.12 71 ARG A CA 1
ATOM 578 C C . ARG A 1 71 ? -2.888 -15.482 -18.898 1.00 94.12 71 ARG A C 1
ATOM 580 O O . ARG A 1 71 ? -2.769 -16.694 -19.061 1.00 94.12 71 ARG A O 1
ATOM 587 N N . THR A 1 72 ? -1.892 -14.733 -18.433 1.00 93.94 72 THR A N 1
ATOM 588 C CA . THR A 1 72 ? -0.580 -15.286 -18.049 1.00 93.94 72 THR A CA 1
ATOM 589 C C . THR A 1 72 ? -0.522 -15.736 -16.592 1.00 93.94 72 THR A C 1
ATOM 591 O O . THR A 1 72 ? 0.398 -16.459 -16.203 1.00 93.94 72 THR A O 1
ATOM 594 N N . GLY A 1 73 ? -1.481 -15.296 -15.781 1.00 93.88 73 GLY A N 1
ATOM 595 C CA . GLY A 1 73 ? -1.520 -15.483 -14.341 1.00 93.88 73 GLY A CA 1
ATOM 596 C C . GLY A 1 73 ? -0.457 -14.697 -13.570 1.00 93.88 73 GLY A C 1
ATOM 597 O O . GLY A 1 73 ? -0.352 -14.918 -12.367 1.00 93.88 73 GLY A O 1
ATOM 598 N N . LYS A 1 74 ? 0.343 -13.828 -14.210 1.00 94.56 74 LYS A N 1
ATOM 599 C CA . LYS A 1 74 ? 1.474 -13.098 -13.604 1.00 94.56 74 LYS A CA 1
ATOM 600 C C . LYS A 1 74 ? 1.683 -11.723 -14.235 1.00 94.56 74 LYS A C 1
ATOM 602 O O . LYS A 1 74 ? 1.231 -11.474 -15.345 1.00 94.56 74 LYS A O 1
ATOM 607 N N . ILE A 1 75 ? 2.408 -10.837 -13.556 1.00 96.19 75 ILE A N 1
ATOM 608 C CA . ILE A 1 75 ? 2.854 -9.582 -14.172 1.00 96.19 75 ILE A CA 1
ATOM 609 C C . ILE A 1 75 ? 3.910 -9.906 -15.246 1.00 96.19 75 ILE A C 1
ATOM 611 O O . ILE A 1 75 ? 4.881 -10.611 -14.948 1.00 96.19 75 ILE A O 1
ATOM 615 N N . PRO A 1 76 ? 3.755 -9.427 -16.496 1.00 96.75 76 PRO A N 1
ATOM 616 C CA . PRO A 1 76 ? 4.779 -9.568 -17.525 1.00 96.75 76 PRO A CA 1
ATOM 617 C C . PRO A 1 76 ? 6.133 -9.037 -17.054 1.00 96.75 76 PRO A C 1
ATOM 619 O O . PRO A 1 76 ? 6.210 -7.969 -16.455 1.00 96.75 76 PRO A O 1
ATOM 622 N N . VAL A 1 77 ? 7.213 -9.756 -17.375 1.00 95.69 77 VAL A N 1
ATOM 623 C CA . VAL A 1 77 ? 8.576 -9.459 -16.882 1.00 95.69 77 VAL A CA 1
ATOM 624 C C . VAL A 1 77 ? 9.001 -8.018 -17.176 1.00 95.69 77 VAL A C 1
ATOM 626 O O . VAL A 1 77 ? 9.615 -7.374 -16.333 1.00 95.69 77 VAL A O 1
ATOM 629 N N . LEU A 1 78 ? 8.625 -7.483 -18.341 1.00 96.75 78 LEU A N 1
ATOM 630 C CA . LEU A 1 78 ? 8.920 -6.097 -18.711 1.00 96.75 78 LEU A CA 1
ATOM 631 C C . LEU A 1 78 ? 8.246 -5.086 -17.771 1.00 96.75 78 LEU A C 1
ATOM 633 O O . LEU A 1 78 ? 8.825 -4.051 -17.460 1.00 96.75 78 LEU A O 1
ATOM 637 N N . TRP A 1 79 ? 7.043 -5.388 -17.284 1.00 97.06 79 TRP A N 1
ATOM 638 C CA . TRP A 1 79 ? 6.276 -4.508 -16.399 1.00 97.06 79 TRP A CA 1
ATOM 639 C C . TRP A 1 79 ? 6.632 -4.713 -14.922 1.00 97.06 79 TRP A C 1
ATOM 641 O O . TRP A 1 79 ? 6.338 -3.850 -14.094 1.00 97.06 79 TRP A O 1
ATOM 651 N N . ALA A 1 80 ? 7.243 -5.849 -14.588 1.00 96.06 80 ALA A N 1
ATOM 652 C CA . ALA A 1 80 ? 7.503 -6.318 -13.233 1.00 96.06 80 ALA A CA 1
ATOM 653 C C . ALA A 1 80 ? 8.741 -5.644 -12.605 1.00 96.06 80 ALA A C 1
ATOM 655 O O . ALA A 1 80 ? 9.707 -6.295 -12.203 1.00 96.06 80 ALA A O 1
ATOM 656 N N . VAL A 1 81 ? 8.729 -4.311 -12.539 1.00 96.56 81 VAL A N 1
ATOM 657 C CA . VAL A 1 81 ? 9.815 -3.502 -11.974 1.00 96.56 81 VAL A CA 1
ATOM 658 C C . VAL A 1 81 ? 9.241 -2.425 -11.063 1.00 96.56 81 VAL A C 1
ATOM 660 O O . VAL A 1 81 ? 8.323 -1.691 -11.438 1.00 96.56 81 VAL A O 1
ATOM 663 N N . ILE A 1 82 ? 9.815 -2.298 -9.868 1.00 96.75 82 ILE A N 1
ATOM 664 C CA . ILE A 1 82 ? 9.485 -1.233 -8.921 1.00 96.75 82 ILE A CA 1
ATOM 665 C C . ILE A 1 82 ? 10.760 -0.485 -8.564 1.00 96.75 82 ILE A C 1
ATOM 667 O O . ILE A 1 82 ? 11.676 -1.047 -7.969 1.00 96.75 82 ILE A O 1
ATOM 671 N N . GLN A 1 83 ? 10.809 0.809 -8.861 1.00 95.88 83 GLN A N 1
ATOM 672 C CA . GLN A 1 83 ? 11.925 1.642 -8.434 1.00 95.88 83 GLN A CA 1
ATOM 673 C C . GLN A 1 83 ? 11.667 2.218 -7.034 1.00 95.88 83 GLN A C 1
ATOM 675 O O . GLN A 1 83 ? 10.600 2.776 -6.772 1.00 95.88 83 GLN A O 1
ATOM 680 N N . LEU A 1 84 ? 12.639 2.092 -6.130 1.00 94.44 84 LEU A N 1
ATOM 681 C CA . LEU A 1 84 ? 12.564 2.570 -4.750 1.00 94.44 84 LEU A CA 1
ATOM 682 C C . LEU A 1 84 ? 13.287 3.905 -4.606 1.00 94.44 84 LEU A C 1
ATOM 684 O O . LEU A 1 84 ? 14.511 3.973 -4.720 1.00 94.44 84 LEU A O 1
ATOM 688 N N . MET A 1 85 ? 12.533 4.966 -4.334 1.00 91.56 85 MET A N 1
ATOM 689 C CA . MET A 1 85 ? 13.070 6.312 -4.159 1.00 91.56 85 MET A CA 1
ATOM 690 C C . MET A 1 85 ? 12.946 6.753 -2.705 1.00 91.56 85 MET A C 1
ATOM 692 O O . MET A 1 85 ? 11.862 6.708 -2.128 1.00 91.56 85 MET A O 1
ATOM 696 N N . ALA A 1 86 ? 14.055 7.189 -2.107 1.00 89.50 86 ALA A N 1
ATOM 697 C CA . ALA A 1 86 ? 14.051 7.753 -0.763 1.00 89.50 86 ALA A CA 1
ATOM 698 C C . ALA A 1 86 ? 13.190 9.021 -0.716 1.00 89.50 86 ALA A C 1
ATOM 700 O O . ALA A 1 86 ? 13.276 9.886 -1.589 1.00 89.50 86 ALA A O 1
ATOM 701 N N . LYS A 1 87 ? 12.344 9.130 0.307 1.00 86.50 87 LYS A N 1
ATOM 702 C CA . LYS A 1 87 ? 11.518 10.309 0.527 1.00 86.50 87 LYS A CA 1
ATOM 703 C C . LYS A 1 87 ? 12.382 11.453 1.047 1.00 86.50 87 LYS A C 1
ATOM 705 O O . LYS A 1 87 ? 13.087 11.322 2.044 1.00 86.50 87 LYS A O 1
ATOM 710 N N . GLU A 1 88 ? 12.296 12.594 0.377 1.00 82.19 88 GLU A N 1
ATOM 711 C CA . GLU A 1 88 ? 12.993 13.805 0.800 1.00 82.19 88 GLU A CA 1
ATOM 712 C C . GLU A 1 88 ? 12.372 14.401 2.073 1.00 82.19 88 GLU A C 1
ATOM 714 O O . GLU A 1 88 ? 11.176 14.244 2.338 1.00 82.19 88 GLU A O 1
ATOM 719 N N . ARG A 1 89 ? 13.184 15.158 2.826 1.00 80.25 89 ARG A N 1
ATOM 720 C CA . ARG A 1 89 ? 12.769 15.919 4.022 1.00 80.25 89 ARG A CA 1
ATOM 721 C C . ARG A 1 89 ? 12.165 15.063 5.140 1.00 80.25 89 ARG A C 1
ATOM 723 O O . ARG A 1 89 ? 11.322 15.532 5.903 1.00 80.25 89 ARG A O 1
ATOM 730 N N . GLU A 1 90 ? 12.594 13.812 5.250 1.00 81.44 90 GLU A N 1
ATOM 731 C CA . GLU A 1 90 ? 12.280 12.972 6.399 1.00 81.44 90 GLU A CA 1
ATOM 732 C C . GLU A 1 90 ? 13.309 13.197 7.516 1.00 81.44 90 GLU A C 1
ATOM 734 O O . GLU A 1 90 ? 14.504 13.261 7.259 1.00 81.44 90 GLU A O 1
ATOM 739 N N . LEU A 1 91 ? 12.843 13.339 8.761 1.00 80.75 91 LEU A N 1
ATOM 740 C CA . LEU A 1 91 ? 13.707 13.573 9.931 1.00 80.75 91 LEU A CA 1
ATOM 741 C C . LEU A 1 91 ? 14.368 12.289 10.466 1.00 80.75 91 LEU A C 1
ATOM 743 O O . LEU A 1 91 ? 15.060 12.327 11.480 1.00 80.75 91 LEU A O 1
ATOM 747 N N . LYS A 1 92 ? 14.116 11.142 9.828 1.00 80.38 92 LYS A N 1
ATOM 748 C CA . LYS A 1 92 ? 14.703 9.853 10.206 1.00 80.38 92 LYS A CA 1
ATOM 749 C C . LYS A 1 92 ? 16.047 9.672 9.505 1.00 80.38 92 LYS A C 1
ATOM 751 O O . LYS A 1 92 ? 16.205 10.116 8.373 1.00 80.38 92 LYS A O 1
ATOM 756 N N . ILE A 1 93 ? 16.975 8.990 10.178 1.00 80.44 93 ILE A N 1
ATOM 757 C CA . ILE A 1 93 ? 18.283 8.613 9.614 1.00 80.44 93 ILE A CA 1
ATOM 758 C C . ILE A 1 93 ? 18.073 7.724 8.385 1.00 80.44 93 ILE A C 1
ATOM 760 O O . ILE A 1 93 ? 18.609 8.016 7.321 1.00 80.44 93 ILE A O 1
ATOM 764 N N . ASP A 1 94 ? 17.219 6.707 8.523 1.00 83.12 94 ASP A N 1
ATOM 765 C CA . ASP A 1 94 ? 16.770 5.879 7.411 1.00 83.12 94 ASP A CA 1
ATOM 766 C C . ASP A 1 94 ? 15.475 6.464 6.828 1.00 83.12 94 ASP A C 1
ATOM 768 O O . ASP A 1 94 ? 14.422 6.429 7.488 1.00 83.12 94 ASP A O 1
ATOM 772 N N . PRO A 1 95 ? 15.516 7.034 5.611 1.00 83.19 95 PRO A N 1
ATOM 773 C CA . PRO A 1 95 ? 14.329 7.590 4.989 1.00 83.19 95 PRO A CA 1
ATOM 774 C C . PRO A 1 95 ? 13.382 6.465 4.577 1.00 83.19 95 PRO A C 1
ATOM 776 O O . PRO A 1 95 ? 13.796 5.395 4.123 1.00 83.19 95 PRO A O 1
ATOM 779 N N . ARG A 1 96 ? 12.074 6.719 4.646 1.00 86.06 96 ARG A N 1
ATOM 780 C CA . ARG A 1 96 ? 11.107 5.841 3.991 1.00 86.06 96 ARG A CA 1
ATOM 781 C C . ARG A 1 96 ? 11.318 5.927 2.493 1.00 86.06 96 ARG A C 1
ATOM 783 O O . ARG A 1 96 ? 11.402 7.012 1.921 1.00 86.06 96 ARG A O 1
ATOM 790 N N . VAL A 1 97 ? 11.325 4.775 1.846 1.00 89.88 97 VAL A N 1
ATOM 791 C CA . VAL A 1 97 ? 11.309 4.695 0.389 1.00 89.88 97 VAL A CA 1
ATOM 792 C C . VAL A 1 97 ? 9.869 4.647 -0.109 1.00 89.88 97 VAL A C 1
ATOM 794 O O . VAL A 1 97 ? 9.022 3.986 0.490 1.00 89.88 97 VAL A O 1
ATOM 797 N N . PHE A 1 98 ? 9.575 5.368 -1.186 1.00 90.50 98 PHE A N 1
ATOM 798 C CA . PHE A 1 98 ? 8.327 5.240 -1.927 1.00 90.50 98 PHE A CA 1
ATOM 799 C C . PHE A 1 98 ? 8.573 4.522 -3.248 1.00 90.50 98 PHE A C 1
ATOM 801 O O . PHE A 1 98 ? 9.666 4.578 -3.817 1.00 90.50 98 PHE A O 1
ATOM 808 N N . SER A 1 99 ? 7.539 3.845 -3.731 1.00 94.62 99 SER A N 1
ATOM 809 C CA . SER A 1 99 ? 7.626 3.048 -4.945 1.00 94.62 99 SER A CA 1
ATOM 810 C C . SER A 1 99 ? 7.175 3.819 -6.173 1.00 94.62 99 SER A C 1
ATOM 812 O O . SER A 1 99 ? 6.138 4.487 -6.181 1.00 94.62 99 SER A O 1
ATOM 814 N N . ILE A 1 100 ? 7.952 3.671 -7.236 1.00 95.69 100 ILE A N 1
ATOM 815 C CA . ILE A 1 100 ? 7.638 4.124 -8.583 1.00 95.69 100 ILE A CA 1
ATOM 816 C C . ILE A 1 100 ? 7.414 2.860 -9.414 1.00 95.69 100 ILE A C 1
ATOM 818 O O . ILE A 1 100 ? 8.212 1.928 -9.360 1.00 95.69 100 ILE A O 1
ATOM 822 N N . LEU A 1 101 ? 6.279 2.803 -10.106 1.00 96.62 101 LEU A N 1
ATOM 823 C CA . LEU A 1 101 ? 5.856 1.651 -10.901 1.00 96.62 101 LEU A CA 1
ATOM 824 C C . LEU A 1 101 ? 6.114 1.902 -12.386 1.00 96.62 101 LEU A C 1
ATOM 826 O O . LEU A 1 101 ? 6.119 3.056 -12.830 1.00 96.62 101 LEU A O 1
ATOM 830 N N . THR A 1 102 ? 6.226 0.820 -13.153 1.00 97.06 102 THR A N 1
ATOM 831 C CA . THR A 1 102 ? 6.055 0.847 -14.612 1.00 97.06 102 THR A CA 1
ATOM 832 C C . THR A 1 102 ? 4.677 1.378 -15.002 1.00 97.06 102 THR A C 1
ATOM 834 O O . THR A 1 102 ? 3.747 1.419 -14.186 1.00 97.06 102 THR A O 1
ATOM 837 N N . PHE A 1 103 ? 4.540 1.833 -16.249 1.00 96.31 103 PHE A N 1
ATOM 838 C CA . PHE A 1 103 ? 3.316 2.469 -16.728 1.00 96.31 103 PHE A CA 1
ATOM 839 C C . PHE A 1 103 ? 2.082 1.573 -16.540 1.00 96.31 103 PHE A C 1
ATOM 841 O O . PHE A 1 103 ? 1.095 1.996 -15.942 1.00 96.31 103 PHE A O 1
ATOM 848 N N . GLU A 1 104 ? 2.149 0.321 -16.979 1.00 96.25 104 GLU A N 1
ATOM 849 C CA . GLU A 1 104 ? 1.041 -0.632 -16.961 1.00 96.25 104 GLU A CA 1
ATOM 850 C C . GLU A 1 104 ? 0.612 -0.952 -15.523 1.00 96.25 104 GLU A C 1
ATOM 852 O O . GLU A 1 104 ? -0.555 -0.765 -15.164 1.00 96.25 104 GLU A O 1
ATOM 857 N N . CYS A 1 105 ? 1.567 -1.322 -14.660 1.00 96.38 105 CYS A N 1
ATOM 858 C CA . CYS A 1 105 ? 1.326 -1.577 -13.236 1.00 96.38 105 CYS A CA 1
ATOM 859 C C . CYS A 1 105 ? 0.729 -0.355 -12.530 1.00 96.38 105 CYS A C 1
ATOM 861 O O . CYS A 1 105 ? -0.192 -0.477 -11.718 1.00 96.38 105 CYS A O 1
ATOM 863 N N . ARG A 1 106 ? 1.209 0.847 -12.866 1.00 95.31 106 ARG A N 1
ATOM 864 C CA . ARG A 1 106 ? 0.684 2.099 -12.322 1.00 95.31 106 ARG A CA 1
ATOM 865 C C . ARG A 1 106 ? -0.759 2.348 -12.741 1.00 95.31 106 ARG A C 1
ATOM 867 O O . ARG A 1 106 ? -1.562 2.766 -11.901 1.00 95.31 106 ARG A O 1
ATOM 874 N N . MET A 1 107 ? -1.081 2.142 -14.014 1.00 94.25 107 MET A N 1
ATOM 875 C CA . MET A 1 107 ? -2.426 2.359 -14.544 1.00 94.25 107 MET A CA 1
ATOM 876 C C . MET A 1 107 ? -3.421 1.363 -13.943 1.00 94.25 107 MET A C 1
ATOM 878 O O . MET A 1 107 ? -4.493 1.785 -13.511 1.00 94.25 107 MET A O 1
ATOM 882 N N . MET A 1 108 ? -3.034 0.089 -13.811 1.00 95.06 108 MET A N 1
ATOM 883 C CA . MET A 1 108 ? -3.815 -0.938 -13.111 1.00 95.06 108 MET A CA 1
ATOM 884 C C . MET A 1 108 ? -4.085 -0.546 -11.648 1.00 95.06 108 MET A C 1
ATOM 886 O O . MET A 1 108 ? -5.238 -0.379 -11.247 1.00 95.06 108 MET A O 1
ATOM 890 N N . ALA A 1 109 ? -3.036 -0.278 -10.860 1.00 94.50 109 ALA A N 1
ATOM 891 C CA . ALA A 1 109 ? -3.191 0.109 -9.454 1.00 94.50 109 ALA A CA 1
ATOM 892 C C . ALA A 1 109 ? -4.066 1.367 -9.286 1.00 94.50 109 ALA A C 1
ATOM 894 O O . ALA A 1 109 ? -4.951 1.406 -8.429 1.00 94.50 109 ALA A O 1
ATOM 895 N N . SER A 1 110 ? -3.869 2.376 -10.142 1.00 92.69 110 SER A N 1
ATOM 896 C CA . SER A 1 110 ? -4.637 3.627 -10.098 1.00 92.69 110 SER A CA 1
ATOM 897 C C . SER A 1 110 ? -6.111 3.423 -10.462 1.00 92.69 110 SER A C 1
ATOM 899 O O . SER A 1 110 ? -6.983 4.047 -9.854 1.00 92.69 110 SER A O 1
ATOM 901 N N . ALA A 1 111 ? -6.408 2.552 -11.431 1.00 92.25 111 ALA A N 1
ATOM 902 C CA . ALA A 1 111 ? -7.777 2.215 -11.808 1.00 92.25 111 ALA A CA 1
ATOM 903 C C . ALA A 1 111 ? -8.515 1.508 -10.662 1.00 92.25 111 ALA A C 1
ATOM 905 O O . ALA A 1 111 ? -9.619 1.920 -10.303 1.00 92.25 111 ALA A O 1
ATOM 906 N N . CYS A 1 112 ? -7.886 0.518 -10.024 1.00 91.62 112 CYS A N 1
ATOM 907 C CA . CYS A 1 112 ? -8.470 -0.159 -8.867 1.00 91.62 112 CYS A CA 1
ATOM 908 C C . CYS A 1 112 ? -8.677 0.780 -7.676 1.00 91.62 112 CYS A C 1
ATOM 910 O O . CYS A 1 112 ? -9.767 0.801 -7.102 1.00 91.62 112 CYS A O 1
ATOM 912 N N . GLU A 1 113 ? -7.690 1.611 -7.325 1.00 91.56 113 GLU A N 1
ATOM 913 C CA . GLU A 1 113 ? -7.855 2.586 -6.240 1.00 91.56 113 GLU A CA 1
ATOM 914 C C . GLU A 1 113 ? -8.965 3.600 -6.528 1.00 91.56 113 GLU A C 1
ATOM 916 O O . GLU A 1 113 ? -9.660 4.037 -5.608 1.00 91.56 113 GLU A O 1
ATOM 921 N N . ARG A 1 114 ? -9.153 3.987 -7.793 1.00 90.38 114 ARG A N 1
ATOM 922 C CA . ARG A 1 114 ? -10.250 4.867 -8.205 1.00 90.38 114 ARG A CA 1
ATOM 923 C C . ARG A 1 114 ? -11.602 4.180 -8.052 1.00 90.38 114 ARG A C 1
ATOM 925 O O . ARG A 1 114 ? -12.497 4.784 -7.468 1.00 90.38 114 ARG A O 1
ATOM 932 N N . ASN A 1 115 ? -11.748 2.955 -8.551 1.00 91.19 115 ASN A N 1
ATOM 933 C CA . ASN A 1 115 ? -12.999 2.201 -8.455 1.00 91.19 115 ASN A CA 1
ATOM 934 C C . ASN A 1 115 ? -13.387 1.979 -6.991 1.00 91.19 115 ASN A C 1
ATOM 936 O O . ASN A 1 115 ? -14.511 2.280 -6.599 1.00 91.19 115 ASN A O 1
ATOM 940 N N . LEU A 1 116 ? -12.420 1.591 -6.154 1.00 91.88 116 LEU A N 1
ATOM 941 C CA . LEU A 1 116 ? -12.625 1.464 -4.715 1.00 91.88 116 LEU A CA 1
ATOM 942 C C . LEU A 1 116 ? -13.065 2.792 -4.084 1.00 91.88 116 LEU A C 1
ATOM 944 O O . LEU A 1 116 ? -14.007 2.839 -3.298 1.00 91.88 116 LEU A O 1
ATOM 948 N N . SER A 1 117 ? -12.397 3.888 -4.445 1.00 89.56 117 SER A N 1
ATOM 949 C CA . SER A 1 117 ? -12.697 5.217 -3.912 1.00 89.56 117 SER A CA 1
ATOM 950 C C . SER A 1 117 ? -14.097 5.709 -4.259 1.00 89.56 117 SER A C 1
ATOM 952 O O . SER A 1 117 ? -14.691 6.406 -3.444 1.00 89.56 117 SER A O 1
ATOM 954 N N . ARG A 1 118 ? -14.581 5.414 -5.470 1.00 89.50 118 ARG A N 1
ATOM 955 C CA . ARG A 1 118 ? -15.871 5.904 -5.967 1.00 89.50 118 ARG A CA 1
ATOM 956 C C . ARG A 1 118 ? -17.030 5.050 -5.483 1.00 89.50 118 ARG A C 1
ATOM 958 O O . ARG A 1 118 ? -18.014 5.602 -5.013 1.00 89.50 118 ARG A O 1
ATOM 965 N N . GLU A 1 119 ? -16.883 3.733 -5.579 1.00 92.31 119 GLU A N 1
ATOM 966 C CA . GLU A 1 119 ? -18.010 2.818 -5.405 1.00 92.31 119 GLU A CA 1
ATOM 967 C C . GLU A 1 119 ? -18.051 2.184 -4.011 1.00 92.31 119 GLU A C 1
ATOM 969 O O . GLU A 1 119 ? -19.114 1.770 -3.578 1.00 92.31 119 GLU A O 1
ATOM 974 N N . ILE A 1 120 ? -16.928 2.108 -3.282 1.00 92.38 120 ILE A N 1
ATOM 975 C CA . ILE A 1 120 ? -16.863 1.377 -2.001 1.00 92.38 120 ILE A CA 1
ATOM 976 C C . ILE A 1 120 ? -16.618 2.307 -0.814 1.00 92.38 120 ILE A C 1
ATOM 978 O O . ILE A 1 120 ? -17.340 2.243 0.180 1.00 92.38 120 ILE A O 1
ATOM 982 N N . LEU A 1 121 ? -15.620 3.196 -0.887 1.00 87.94 121 LEU A N 1
ATOM 983 C CA . LEU A 1 121 ? -15.216 4.007 0.272 1.00 87.94 121 LEU A CA 1
ATOM 984 C C . LEU A 1 121 ? -16.309 4.958 0.782 1.00 87.94 121 LEU A C 1
ATOM 986 O O . LEU A 1 121 ? -16.266 5.340 1.951 1.00 87.94 121 LEU A O 1
ATOM 990 N N . GLY A 1 122 ? -17.301 5.304 -0.047 1.00 85.44 122 GLY A N 1
ATOM 991 C CA . GLY A 1 122 ? -18.464 6.093 0.374 1.00 85.44 122 GLY A CA 1
ATOM 992 C C . GLY A 1 122 ? -19.311 5.414 1.459 1.00 85.44 122 GLY A C 1
ATOM 993 O O . GLY A 1 122 ? -19.915 6.097 2.285 1.00 85.44 122 GLY A O 1
ATOM 994 N N . PHE A 1 123 ? -19.303 4.079 1.525 1.00 86.50 123 PHE A N 1
ATOM 995 C CA . PHE A 1 123 ? -19.995 3.318 2.571 1.00 86.50 123 PHE A CA 1
ATOM 996 C C . PHE A 1 123 ? -19.233 3.299 3.904 1.00 86.50 123 PHE A C 1
ATOM 998 O O . PHE A 1 123 ? -19.818 3.049 4.959 1.00 86.50 123 PHE A O 1
ATOM 1005 N N . PHE A 1 124 ? -17.938 3.618 3.880 1.00 84.50 124 PHE A N 1
ATOM 1006 C CA . PHE A 1 124 ? -17.068 3.640 5.051 1.00 84.50 124 PHE A CA 1
ATOM 1007 C C . PHE A 1 124 ? -16.814 5.083 5.476 1.00 84.50 124 PHE A C 1
ATOM 1009 O O . PHE A 1 124 ? -15.740 5.634 5.255 1.00 84.50 124 PHE A O 1
ATOM 1016 N N . LYS A 1 125 ? -17.794 5.706 6.140 1.00 75.50 125 LYS A N 1
ATOM 1017 C CA . LYS A 1 125 ? -17.696 7.092 6.653 1.00 75.50 125 LYS A CA 1
ATOM 1018 C C . LYS A 1 125 ? -16.514 7.321 7.613 1.00 75.50 125 LYS A C 1
ATOM 1020 O O . LYS A 1 125 ? -16.221 8.457 7.984 1.00 75.50 125 LYS A O 1
ATOM 1025 N N . GLN A 1 126 ? -15.853 6.247 8.039 1.00 73.69 126 GLN A N 1
ATOM 1026 C CA . GLN A 1 126 ? -14.687 6.249 8.907 1.00 73.69 126 GLN A CA 1
ATOM 1027 C C . GLN A 1 126 ? -13.429 6.798 8.216 1.00 73.69 126 GLN A C 1
ATOM 1029 O O . GLN A 1 126 ? -12.648 7.481 8.870 1.00 73.69 126 GLN A O 1
ATOM 1034 N N . GLN A 1 127 ? -13.227 6.570 6.913 1.00 66.38 127 GLN A N 1
ATOM 1035 C CA . GLN A 1 127 ? -12.013 7.060 6.244 1.00 66.38 127 GLN A CA 1
ATOM 1036 C C . GLN A 1 127 ? -12.058 8.576 5.996 1.00 66.38 127 GLN A C 1
ATOM 1038 O O . GLN A 1 127 ? -13.099 9.123 5.633 1.00 66.38 127 GLN A O 1
ATOM 1043 N N . SER A 1 128 ? -10.919 9.250 6.179 1.00 64.62 128 SER A N 1
ATOM 1044 C CA . SER A 1 128 ? -10.758 10.686 5.894 1.00 64.62 128 SER A CA 1
ATOM 1045 C C . SER A 1 128 ? -10.149 10.981 4.518 1.00 64.62 128 SER A C 1
ATOM 1047 O O . SER A 1 128 ? -10.044 12.139 4.125 1.00 64.62 128 SER A O 1
ATOM 1049 N N . ILE A 1 129 ? -9.765 9.949 3.760 1.00 59.31 129 ILE A N 1
ATOM 1050 C CA . ILE A 1 129 ? -9.043 10.056 2.480 1.00 59.31 129 ILE A CA 1
ATOM 1051 C C . ILE A 1 129 ? -9.862 10.784 1.407 1.00 59.31 129 ILE A C 1
ATOM 1053 O O . ILE A 1 129 ? -9.288 11.467 0.560 1.00 59.31 129 ILE A O 1
ATOM 1057 N N . THR A 1 130 ? -11.186 10.633 1.409 1.00 59.16 130 THR A N 1
ATOM 1058 C CA . THR A 1 130 ? -12.066 11.295 0.432 1.00 59.16 130 THR A CA 1
ATOM 1059 C C . THR A 1 130 ? -12.682 12.592 0.950 1.00 59.16 130 THR A C 1
ATOM 1061 O O . THR A 1 130 ? -13.446 13.211 0.216 1.00 59.16 130 THR A O 1
ATOM 1064 N N . GLN A 1 131 ? -12.407 12.979 2.198 1.00 63.59 131 GLN A N 1
ATOM 1065 C CA . GLN A 1 131 ? -13.040 14.135 2.826 1.00 63.59 131 GLN A CA 1
ATOM 1066 C C . GLN A 1 131 ? -12.310 15.423 2.459 1.00 63.59 131 GLN A C 1
ATOM 1068 O O . GLN A 1 131 ? -11.078 15.474 2.403 1.00 63.59 131 GLN A O 1
ATOM 1073 N N . SER A 1 132 ? -13.069 16.494 2.242 1.00 65.94 132 SER A N 1
ATOM 1074 C CA . SER A 1 132 ? -12.474 17.823 2.117 1.00 65.94 132 SER A CA 1
ATOM 1075 C C . SER A 1 132 ? -11.873 18.273 3.456 1.00 65.94 132 SER A C 1
ATOM 1077 O O . SER A 1 132 ? -12.274 17.822 4.531 1.00 65.94 132 SER A O 1
ATOM 1079 N N . GLY A 1 133 ? -10.918 19.209 3.430 1.00 67.94 133 GLY A N 1
ATOM 1080 C CA . GLY A 1 133 ? -10.302 19.707 4.667 1.00 67.94 133 GLY A CA 1
ATOM 1081 C C . GLY A 1 133 ? -11.306 20.333 5.648 1.00 67.94 133 GLY A C 1
ATOM 1082 O O . GLY A 1 133 ? -11.069 20.316 6.853 1.00 67.94 133 GLY A O 1
ATOM 1083 N N . ALA A 1 134 ? -12.426 20.872 5.153 1.00 68.19 134 ALA A N 1
ATOM 1084 C CA . ALA A 1 134 ? -13.498 21.411 5.988 1.00 68.19 134 ALA A CA 1
ATOM 1085 C C . ALA A 1 134 ? -14.344 20.300 6.630 1.00 68.19 134 ALA A C 1
ATOM 1087 O O . ALA A 1 134 ? -14.565 20.340 7.837 1.00 68.19 134 ALA A O 1
ATOM 1088 N N . GLU A 1 135 ? -14.737 19.285 5.853 1.00 72.69 135 GLU A N 1
ATOM 1089 C CA . GLU A 1 135 ? -15.459 18.105 6.355 1.00 72.69 135 GLU A CA 1
ATOM 1090 C C . GLU A 1 135 ? -14.651 17.364 7.420 1.00 72.69 135 GLU A C 1
ATOM 1092 O O . GLU A 1 135 ? -15.189 16.976 8.456 1.00 72.69 135 GLU A O 1
ATOM 1097 N N . PHE A 1 136 ? -13.344 17.211 7.193 1.00 73.94 136 PHE A N 1
ATOM 1098 C CA . PHE A 1 136 ? -12.455 16.573 8.155 1.00 73.94 136 PHE A CA 1
ATOM 1099 C C . PHE A 1 136 ? -12.377 17.355 9.470 1.00 73.94 136 PHE A C 1
ATOM 1101 O O . PHE A 1 136 ? -12.476 16.756 10.538 1.00 73.94 136 PHE A O 1
ATOM 1108 N N . ARG A 1 137 ? -12.239 18.690 9.410 1.00 72.19 137 ARG A N 1
ATOM 1109 C CA . ARG A 1 137 ? -12.234 19.539 10.613 1.00 72.19 137 ARG A CA 1
ATOM 1110 C C . ARG A 1 137 ? -13.546 19.433 11.377 1.00 72.19 137 ARG A C 1
ATOM 1112 O O . ARG A 1 137 ? -13.512 19.133 12.560 1.00 72.19 137 ARG A O 1
ATOM 1119 N N . GLN A 1 138 ? -14.681 19.565 10.692 1.00 77.69 138 GLN A N 1
ATOM 1120 C CA . GLN A 1 138 ? -15.997 19.439 11.317 1.00 77.69 138 GLN A CA 1
ATOM 1121 C C . GLN A 1 138 ? -16.183 18.066 11.979 1.00 77.69 138 GLN A C 1
ATOM 1123 O O . GLN A 1 138 ? -16.683 17.981 13.100 1.00 77.69 138 GLN A O 1
ATOM 1128 N N . LYS A 1 139 ? -15.738 16.989 11.317 1.00 78.00 139 LYS A N 1
ATOM 1129 C CA . LYS A 1 139 ? -15.756 15.640 11.890 1.00 78.00 139 LYS A CA 1
ATOM 1130 C C . LYS A 1 139 ? -14.872 15.560 13.135 1.00 78.00 139 LYS A C 1
ATOM 1132 O O . LYS A 1 139 ? -15.336 15.085 14.164 1.00 78.00 139 LYS A O 1
ATOM 1137 N N . MET A 1 140 ? -13.635 16.047 13.082 1.00 78.06 140 MET A N 1
ATOM 1138 C CA . MET A 1 140 ? -12.742 16.032 14.245 1.00 78.06 140 MET A CA 1
ATOM 1139 C C . MET A 1 140 ? -13.288 16.866 15.404 1.00 78.06 140 MET A C 1
ATOM 1141 O O . MET A 1 140 ? -13.283 16.380 16.531 1.00 78.06 140 MET A O 1
ATOM 1145 N N . ASP A 1 141 ? -13.830 18.053 15.138 1.00 79.25 141 ASP A N 1
ATOM 1146 C CA . ASP A 1 141 ? -14.454 18.899 16.157 1.00 79.25 141 ASP A CA 1
ATOM 1147 C C . ASP A 1 141 ? -15.627 18.166 16.819 1.00 79.25 141 ASP A C 1
ATOM 1149 O O . ASP A 1 141 ? -15.706 18.119 18.046 1.00 79.25 141 ASP A O 1
ATOM 1153 N N . SER A 1 142 ? -16.481 17.498 16.033 1.00 80.75 142 SER A N 1
ATOM 1154 C CA . SER A 1 142 ? -17.583 16.686 16.568 1.00 80.75 142 SER A CA 1
ATOM 1155 C C . SER A 1 142 ? -17.105 15.503 17.420 1.00 80.75 142 SER A C 1
ATOM 1157 O O . SER A 1 142 ? -17.719 15.195 18.435 1.00 80.75 142 SER A O 1
ATOM 1159 N N . LEU A 1 143 ? -15.978 14.877 17.059 1.00 81.75 143 LEU A N 1
ATOM 1160 C CA . LEU A 1 143 ? -15.404 13.744 17.792 1.00 81.75 143 LEU A CA 1
ATOM 1161 C C . LEU A 1 143 ? -14.674 14.175 19.074 1.00 81.75 143 LEU A C 1
ATOM 1163 O O . LEU A 1 143 ? -14.649 13.443 20.060 1.00 81.75 143 LEU A O 1
ATOM 1167 N N . ILE A 1 144 ? -14.062 15.361 19.077 1.00 78.00 144 ILE A N 1
ATOM 1168 C CA . ILE A 1 144 ? -13.402 15.934 20.259 1.00 78.00 144 ILE A CA 1
ATOM 1169 C C . ILE A 1 144 ? -14.437 16.451 21.266 1.00 78.00 144 ILE A C 1
ATOM 1171 O O . ILE A 1 144 ? -14.179 16.419 22.466 1.00 78.00 144 ILE A O 1
ATOM 1175 N N . THR A 1 145 ? -15.598 16.899 20.786 1.00 80.12 145 THR A N 1
ATOM 1176 C CA . THR A 1 145 ? -16.696 17.446 21.604 1.00 80.12 145 THR A CA 1
ATOM 1177 C C . THR A 1 145 ? -17.765 16.416 21.971 1.00 80.12 145 THR A C 1
ATOM 1179 O O . THR A 1 145 ? -18.836 16.797 22.447 1.00 80.12 145 THR A O 1
ATOM 1182 N N . LEU A 1 146 ? -17.491 15.117 21.779 1.00 80.19 146 LEU A N 1
ATOM 1183 C CA . LEU A 1 146 ? -18.426 14.055 22.149 1.00 80.19 146 LEU A CA 1
ATOM 1184 C C . LEU A 1 146 ? -18.835 14.199 23.624 1.00 80.19 146 LEU A C 1
ATOM 1186 O O . LEU A 1 146 ? -17.964 14.280 24.494 1.00 80.19 146 LEU A O 1
ATOM 1190 N N . PRO A 1 147 ? -20.146 14.249 23.919 1.00 76.69 147 PRO A N 1
ATOM 1191 C CA . PRO A 1 147 ? -20.615 14.553 25.257 1.00 76.69 147 PRO A CA 1
ATOM 1192 C C . PRO A 1 147 ? -20.301 13.395 26.200 1.00 76.69 147 PRO A C 1
ATOM 1194 O O . PRO A 1 147 ? -20.658 12.242 25.945 1.00 76.69 147 PRO A O 1
ATOM 1197 N N . GLU A 1 148 ? -19.667 13.717 27.321 1.00 78.00 148 GLU A N 1
ATOM 1198 C CA . GLU A 1 148 ? -19.601 12.808 28.456 1.00 78.00 148 GLU A CA 1
ATOM 1199 C C . GLU A 1 148 ? -20.921 12.851 29.223 1.00 78.00 148 GLU A C 1
ATOM 1201 O O . GLU A 1 148 ? -21.488 13.917 29.471 1.00 78.00 148 GLU A O 1
ATOM 1206 N N . THR A 1 149 ? -21.406 11.683 29.632 1.00 84.44 149 THR A N 1
ATOM 1207 C CA . THR A 1 149 ? -22.573 11.579 30.509 1.00 84.44 149 THR A CA 1
ATOM 1208 C C . THR A 1 149 ? -22.114 11.171 31.914 1.00 84.44 149 THR A C 1
ATOM 1210 O O . THR A 1 149 ? -20.969 10.748 32.122 1.00 84.44 149 THR A O 1
ATOM 1213 N N . PRO A 1 150 ? -22.981 11.263 32.936 1.00 83.12 150 PRO A N 1
ATOM 1214 C CA . PRO A 1 150 ? -22.676 10.697 34.250 1.00 83.12 150 PRO A CA 1
ATOM 1215 C C . PRO A 1 150 ? -22.416 9.183 34.216 1.00 83.12 150 PRO A C 1
ATOM 1217 O O . PRO A 1 150 ? -21.767 8.663 35.118 1.00 83.12 150 PRO A O 1
ATOM 1220 N N . THR A 1 151 ? -22.898 8.482 33.185 1.00 87.69 151 THR A N 1
ATOM 1221 C CA . THR A 1 151 ? -22.831 7.021 33.048 1.00 87.69 151 THR A CA 1
ATOM 1222 C C . THR A 1 151 ? -21.774 6.539 32.065 1.00 87.69 151 THR A C 1
ATOM 1224 O O . THR A 1 151 ? -21.332 5.402 32.191 1.00 87.69 151 THR A O 1
ATOM 1227 N N . ASP A 1 152 ? -21.346 7.369 31.116 1.00 89.81 152 ASP A N 1
ATOM 1228 C CA . ASP A 1 152 ? -20.504 6.964 29.991 1.00 89.81 152 ASP A CA 1
ATOM 1229 C C . ASP A 1 152 ? -19.345 7.943 29.771 1.00 89.81 152 ASP A C 1
ATOM 1231 O O . ASP A 1 152 ? -19.459 9.147 30.012 1.00 89.81 152 ASP A O 1
ATOM 1235 N N . ILE A 1 153 ? -18.226 7.410 29.287 1.00 90.38 153 ILE A N 1
ATOM 1236 C CA . ILE A 1 153 ? -17.081 8.173 28.782 1.00 90.38 153 ILE A CA 1
ATOM 1237 C C . ILE A 1 153 ? -16.752 7.763 27.358 1.00 90.38 153 ILE A C 1
ATOM 1239 O O . ILE A 1 153 ? -16.960 6.613 26.974 1.00 90.38 153 ILE A O 1
ATOM 1243 N N . TRP A 1 154 ? -16.148 8.684 26.615 1.00 90.56 154 TRP A N 1
ATOM 1244 C CA . TRP A 1 154 ? -15.526 8.397 25.331 1.00 90.56 154 TRP A CA 1
ATOM 1245 C C . TRP A 1 154 ? -14.014 8.315 25.497 1.00 90.56 154 TRP A C 1
ATOM 1247 O O . TRP A 1 154 ? -13.360 9.297 25.840 1.00 90.56 154 TRP A O 1
ATOM 1257 N N . LEU A 1 155 ? -13.449 7.139 25.237 1.00 90.19 155 LEU A N 1
ATOM 1258 C CA . LEU A 1 155 ? -12.005 6.941 25.234 1.00 90.19 155 LEU A CA 1
ATOM 1259 C C . LEU A 1 155 ? -11.446 7.013 23.829 1.00 90.19 155 LEU A C 1
ATOM 1261 O O . LEU A 1 155 ? -12.046 6.501 22.885 1.00 90.19 155 LEU A O 1
ATOM 1265 N N . ARG A 1 156 ? -10.260 7.610 23.717 1.00 90.94 156 ARG A N 1
ATOM 1266 C CA . ARG A 1 156 ? -9.538 7.760 22.460 1.00 90.94 156 ARG A CA 1
ATOM 1267 C C . ARG A 1 156 ? -8.324 6.842 22.425 1.00 90.94 156 ARG A C 1
ATOM 1269 O O . ARG A 1 156 ? -7.406 6.972 23.235 1.00 90.94 156 ARG A O 1
ATOM 1276 N N . PHE A 1 157 ? -8.295 5.977 21.422 1.00 91.19 157 PHE A N 1
ATOM 1277 C CA . PHE A 1 157 ? -7.149 5.149 21.082 1.00 91.19 157 PHE A CA 1
ATOM 1278 C C . PHE A 1 157 ? -6.475 5.712 19.836 1.00 91.19 157 PHE A C 1
ATOM 1280 O O . PHE A 1 157 ? -7.088 5.804 18.770 1.00 91.19 157 PHE A O 1
ATOM 1287 N N . HIS A 1 158 ? -5.204 6.071 19.979 1.00 90.69 158 HIS A N 1
ATOM 1288 C CA . HIS A 1 158 ? -4.333 6.357 18.851 1.00 90.69 158 HIS A CA 1
ATOM 1289 C C . HIS A 1 158 ? -3.696 5.044 18.405 1.00 90.69 158 HIS A C 1
ATOM 1291 O O . HIS A 1 158 ? -3.024 4.360 19.180 1.00 90.69 158 HIS A O 1
ATOM 1297 N N . MET A 1 159 ? -3.973 4.670 17.163 1.00 90.75 159 MET A N 1
ATOM 1298 C CA . MET A 1 159 ? -3.526 3.427 16.558 1.00 90.75 159 MET A CA 1
ATOM 1299 C C . MET A 1 159 ? -2.490 3.761 15.491 1.00 90.75 159 MET A C 1
ATOM 1301 O O . MET A 1 159 ? -2.823 4.395 14.487 1.00 90.75 159 MET A O 1
ATOM 1305 N N . ASP A 1 160 ? -1.258 3.323 15.726 1.00 89.31 160 ASP A N 1
ATOM 1306 C CA . ASP A 1 160 ? -0.140 3.455 14.794 1.00 89.31 160 ASP A CA 1
ATOM 1307 C C . ASP A 1 160 ? 0.330 2.056 14.377 1.00 89.31 160 ASP A C 1
ATOM 1309 O O . ASP A 1 160 ? 0.649 1.208 15.218 1.00 89.31 160 ASP A O 1
ATOM 1313 N N . LEU A 1 161 ? 0.308 1.782 13.074 1.00 90.94 161 LEU A N 1
ATOM 1314 C CA . LEU A 1 161 ? 0.643 0.472 12.521 1.00 90.94 161 LEU A CA 1
ATOM 1315 C C . LEU A 1 161 ? 2.097 0.450 12.048 1.00 90.94 161 LEU A C 1
ATOM 1317 O O . LEU A 1 161 ? 2.506 1.193 11.153 1.00 90.94 161 LEU A O 1
ATOM 1321 N N . GLU A 1 162 ? 2.888 -0.458 12.616 1.00 90.12 162 GLU A N 1
ATOM 1322 C CA . GLU A 1 162 ? 4.306 -0.561 12.289 1.00 90.12 162 GLU A CA 1
ATOM 1323 C C . GLU A 1 162 ? 4.509 -1.070 10.871 1.00 90.12 162 GLU A C 1
ATOM 1325 O O . GLU A 1 162 ? 3.966 -2.106 10.484 1.00 90.12 162 GLU A O 1
ATOM 1330 N N . GLN A 1 163 ? 5.330 -0.345 10.104 1.00 89.12 163 GLN A N 1
ATOM 1331 C CA . GLN A 1 163 ? 5.670 -0.701 8.725 1.00 89.12 163 GLN A CA 1
ATOM 1332 C C . GLN A 1 163 ? 4.433 -1.083 7.897 1.00 89.12 163 GLN A C 1
ATOM 1334 O O . GLN A 1 163 ? 4.509 -1.952 7.033 1.00 89.12 163 GLN A O 1
ATOM 1339 N N . TRP A 1 164 ? 3.296 -0.432 8.163 1.00 93.31 164 TRP A N 1
ATOM 1340 C CA . TRP A 1 164 ? 1.964 -0.837 7.718 1.00 93.31 164 TRP A CA 1
ATOM 1341 C C . TRP A 1 164 ? 1.907 -1.296 6.257 1.00 93.31 164 TRP A C 1
ATOM 1343 O O . TRP A 1 164 ? 1.457 -2.400 5.971 1.00 93.31 164 TRP A O 1
ATOM 1353 N N . ASN A 1 165 ? 2.474 -0.504 5.344 1.00 92.94 165 ASN A N 1
ATOM 1354 C CA . ASN A 1 165 ? 2.535 -0.813 3.913 1.00 92.94 165 ASN A CA 1
ATOM 1355 C C . ASN A 1 165 ? 3.290 -2.112 3.594 1.00 92.94 165 ASN A C 1
ATOM 1357 O O . ASN A 1 165 ? 2.882 -2.875 2.724 1.00 92.94 165 ASN A O 1
ATOM 1361 N N . TYR A 1 166 ? 4.387 -2.369 4.303 1.00 91.75 166 TYR A N 1
ATOM 1362 C CA . TYR A 1 166 ? 5.260 -3.519 4.082 1.00 91.75 166 TYR A CA 1
ATOM 1363 C C . TYR A 1 166 ? 4.732 -4.803 4.714 1.00 91.75 166 TYR A C 1
ATOM 1365 O O . TYR A 1 166 ? 5.186 -5.879 4.336 1.00 91.75 166 TYR A O 1
ATOM 1373 N N . MET A 1 167 ? 3.786 -4.723 5.652 1.00 93.50 167 MET A N 1
ATOM 1374 C CA . MET A 1 167 ? 3.247 -5.885 6.371 1.00 93.50 167 MET A CA 1
ATOM 1375 C C . MET A 1 167 ? 2.071 -6.554 5.647 1.00 93.50 167 MET A C 1
ATOM 1377 O O . MET A 1 167 ? 1.759 -7.709 5.922 1.00 93.50 167 MET A O 1
ATOM 1381 N N . PHE A 1 168 ? 1.457 -5.894 4.659 1.00 94.56 168 PHE A N 1
ATOM 1382 C CA . PHE A 1 168 ? 0.417 -6.523 3.842 1.00 94.56 168 PHE A CA 1
ATOM 1383 C C . PHE A 1 168 ? 0.963 -7.726 3.067 1.00 94.56 168 PHE A C 1
ATOM 1385 O O . PHE A 1 168 ? 2.022 -7.653 2.446 1.00 94.56 168 PHE A O 1
ATOM 1392 N N . ARG A 1 169 ? 0.234 -8.846 3.101 1.00 92.69 169 ARG A N 1
ATOM 1393 C CA . ARG A 1 169 ? 0.546 -10.091 2.378 1.00 92.69 169 ARG A CA 1
ATOM 1394 C C . ARG A 1 169 ? -0.619 -10.485 1.485 1.00 92.69 169 ARG A C 1
ATOM 1396 O O . ARG A 1 169 ? -1.763 -10.138 1.782 1.00 92.69 169 ARG A O 1
ATOM 1403 N N . ALA A 1 170 ? -0.343 -11.204 0.400 1.00 91.19 170 ALA A N 1
ATOM 1404 C CA . ALA A 1 170 ? -1.377 -11.627 -0.545 1.00 91.19 170 ALA A CA 1
ATOM 1405 C C . ALA A 1 170 ? -2.455 -12.485 0.140 1.00 91.19 170 ALA A C 1
ATOM 1407 O O . ALA A 1 170 ? -3.645 -12.243 -0.040 1.00 91.19 170 ALA A O 1
ATOM 1408 N N . GLN A 1 171 ? -2.044 -13.423 0.998 1.00 91.12 171 GLN A N 1
ATOM 1409 C CA . GLN A 1 171 ? -2.942 -14.350 1.693 1.00 91.12 171 GLN A CA 1
ATOM 1410 C C . GLN A 1 171 ? -3.942 -13.623 2.600 1.00 91.12 171 GLN A C 1
ATOM 1412 O O . GLN A 1 171 ? -5.122 -13.956 2.594 1.00 91.12 171 GLN A O 1
ATOM 1417 N N . MET A 1 172 ? -3.487 -12.608 3.341 1.00 92.75 172 MET A N 1
ATOM 1418 C CA . MET A 1 172 ? -4.343 -11.835 4.247 1.00 92.75 172 MET A CA 1
ATOM 1419 C C . MET A 1 172 ? -5.381 -10.996 3.493 1.00 92.75 172 MET A C 1
ATOM 1421 O O . MET A 1 172 ? -6.521 -10.871 3.927 1.00 92.75 172 MET A O 1
ATOM 1425 N N . GLN A 1 173 ? -4.996 -10.441 2.346 1.00 94.19 173 GLN A N 1
ATOM 1426 C CA . GLN A 1 173 ? -5.870 -9.583 1.547 1.00 94.19 173 GLN A CA 1
ATOM 1427 C C . GLN A 1 173 ? -6.862 -10.390 0.699 1.00 94.19 173 GLN A C 1
ATOM 1429 O O . GLN A 1 173 ? -7.928 -9.880 0.355 1.00 94.19 173 GLN A O 1
ATOM 1434 N N . ALA A 1 174 ? -6.525 -11.641 0.365 1.00 93.38 174 ALA A N 1
ATOM 1435 C CA . ALA A 1 174 ? -7.259 -12.466 -0.590 1.00 93.38 174 ALA A CA 1
ATOM 1436 C C . ALA A 1 174 ? -8.775 -12.562 -0.330 1.00 93.38 174 ALA A C 1
ATOM 1438 O O . ALA A 1 174 ? -9.520 -12.425 -1.301 1.00 93.38 174 ALA A O 1
ATOM 1439 N N . PRO A 1 175 ? -9.276 -12.737 0.913 1.00 94.12 175 PRO A N 1
ATOM 1440 C CA . PRO A 1 175 ? -10.718 -12.788 1.155 1.00 94.12 175 PRO A CA 1
ATOM 1441 C C . PRO A 1 175 ? -11.440 -11.508 0.717 1.00 94.12 175 PRO A C 1
ATOM 1443 O O . PRO A 1 175 ? -12.443 -11.582 0.013 1.00 94.12 175 PRO A O 1
ATOM 1446 N N . LEU A 1 176 ? -10.903 -10.331 1.061 1.00 94.81 176 LEU A N 1
ATOM 1447 C CA . LEU A 1 176 ? -11.502 -9.058 0.654 1.00 94.81 176 LEU A CA 1
ATOM 1448 C C . LEU A 1 176 ? -11.350 -8.819 -0.852 1.00 94.81 176 LEU A C 1
ATOM 1450 O O . LEU A 1 176 ? -12.280 -8.334 -1.488 1.00 94.81 176 LEU A O 1
ATOM 1454 N N . LEU A 1 177 ? -10.197 -9.163 -1.431 1.00 94.94 177 LEU A N 1
ATOM 1455 C CA . LEU A 1 177 ? -9.959 -8.994 -2.868 1.00 94.94 177 LEU A CA 1
ATOM 1456 C C . LEU A 1 177 ? -10.917 -9.835 -3.714 1.00 94.94 177 LEU A C 1
ATOM 1458 O O . LEU A 1 177 ? -11.358 -9.356 -4.754 1.00 94.94 177 LEU A O 1
ATOM 1462 N N . ARG A 1 178 ? -11.282 -11.042 -3.261 1.00 94.81 178 ARG A N 1
ATOM 1463 C CA . ARG A 1 178 ? -12.313 -11.871 -3.906 1.00 94.81 178 ARG A CA 1
ATOM 1464 C C . ARG A 1 178 ? -13.686 -11.212 -3.836 1.00 94.81 178 ARG A C 1
ATOM 1466 O O . ARG A 1 178 ? -14.308 -11.039 -4.870 1.00 94.81 178 ARG A O 1
ATOM 1473 N N . VAL A 1 179 ? -14.097 -10.723 -2.663 1.00 95.44 179 VAL A N 1
ATOM 1474 C CA . VAL A 1 179 ? -15.375 -9.996 -2.525 1.00 95.44 179 VAL A CA 1
ATOM 1475 C C . VAL A 1 179 ? -15.420 -8.765 -3.433 1.00 95.44 179 VAL A C 1
ATOM 1477 O O . VAL A 1 179 ? -16.428 -8.516 -4.084 1.00 95.44 179 VAL A O 1
ATOM 1480 N N . LEU A 1 180 ? -14.333 -7.991 -3.508 1.00 95.44 180 LEU A N 1
ATOM 1481 C CA . LEU A 1 180 ? -14.259 -6.853 -4.427 1.00 95.44 180 LEU A CA 1
ATOM 1482 C C . LEU A 1 180 ? -14.335 -7.315 -5.888 1.00 95.44 180 LEU A C 1
ATOM 1484 O O . LEU A 1 180 ? -15.053 -6.707 -6.672 1.00 95.44 180 LEU A O 1
ATOM 1488 N N . SER A 1 181 ? -13.643 -8.395 -6.242 1.00 94.38 181 SER A N 1
ATOM 1489 C CA . SER A 1 181 ? -13.690 -8.977 -7.589 1.00 94.38 181 SER A CA 1
ATOM 1490 C C . SER A 1 181 ? -15.119 -9.357 -7.985 1.00 94.38 181 SER A C 1
ATOM 1492 O O . SER A 1 181 ? -15.604 -8.914 -9.026 1.00 94.38 181 SER A O 1
ATOM 1494 N N . ASP A 1 182 ? -15.836 -10.045 -7.095 1.00 94.94 182 ASP A N 1
ATOM 1495 C CA . ASP A 1 182 ? -17.234 -10.438 -7.290 1.00 94.94 182 ASP A CA 1
ATOM 1496 C C . ASP A 1 182 ? -18.156 -9.216 -7.442 1.00 94.94 182 ASP A C 1
ATOM 1498 O O . ASP A 1 182 ? -18.974 -9.160 -8.359 1.00 94.94 182 ASP A O 1
ATOM 1502 N N . LEU A 1 183 ? -17.999 -8.200 -6.582 1.00 94.94 183 LEU A N 1
ATOM 1503 C CA . LEU A 1 183 ? -18.808 -6.974 -6.621 1.00 94.94 183 LEU A CA 1
ATOM 1504 C C . LEU A 1 183 ? -18.623 -6.181 -7.918 1.00 94.94 183 LEU A C 1
ATOM 1506 O O . LEU A 1 183 ? -19.576 -5.586 -8.419 1.00 94.94 183 LEU A O 1
ATOM 1510 N N . PHE A 1 184 ? -17.400 -6.143 -8.447 1.00 93.19 184 PHE A N 1
ATOM 1511 C CA . PHE A 1 184 ? -17.090 -5.445 -9.692 1.00 93.19 184 PHE A CA 1
ATOM 1512 C C . PHE A 1 184 ? -17.259 -6.329 -10.939 1.00 93.19 184 PHE A C 1
ATOM 1514 O O . PHE A 1 184 ? -17.175 -5.805 -12.050 1.00 93.19 184 PHE A O 1
ATOM 1521 N N . GLY A 1 185 ? -17.499 -7.635 -10.774 1.00 93.19 185 GLY A N 1
ATOM 1522 C CA . GLY A 1 185 ? -17.608 -8.601 -11.868 1.00 93.19 185 GLY A CA 1
ATOM 1523 C C . GLY A 1 185 ? -16.310 -8.776 -12.665 1.00 93.19 185 GLY A C 1
ATOM 1524 O O . GLY A 1 185 ? -16.367 -8.937 -13.883 1.00 93.19 185 GLY A O 1
ATOM 1525 N N . VAL A 1 186 ? -15.148 -8.674 -12.008 1.00 91.62 186 VAL A N 1
ATOM 1526 C CA . VAL A 1 186 ? -13.807 -8.732 -12.629 1.00 91.62 186 VAL A CA 1
ATOM 1527 C C . VAL A 1 186 ? -12.806 -9.419 -11.705 1.00 91.62 186 VAL A C 1
ATOM 1529 O O . VAL A 1 186 ? -12.886 -9.233 -10.501 1.00 91.62 186 VAL A O 1
ATOM 1532 N N . GLU A 1 187 ? -11.784 -10.094 -12.232 1.00 88.69 187 GLU A N 1
ATOM 1533 C CA . GLU A 1 187 ? -10.729 -10.729 -11.410 1.00 88.69 187 GLU A CA 1
ATOM 1534 C C . GLU A 1 187 ? -9.565 -9.775 -11.062 1.00 88.69 187 GLU A C 1
ATOM 1536 O O . GLU A 1 187 ? -8.617 -10.131 -10.356 1.00 88.69 187 GLU A O 1
ATOM 1541 N N . HIS A 1 188 ? -9.640 -8.518 -11.514 1.00 89.25 188 HIS A N 1
ATOM 1542 C CA . HIS A 1 188 ? -8.572 -7.517 -11.425 1.00 89.25 188 HIS A CA 1
ATOM 1543 C C . HIS A 1 188 ? -7.940 -7.378 -10.028 1.00 89.25 188 HIS A C 1
ATOM 1545 O O . HIS A 1 188 ? -6.726 -7.194 -9.910 1.00 89.25 188 HIS A O 1
ATOM 1551 N N . PHE A 1 189 ? -8.746 -7.428 -8.960 1.00 89.44 189 PHE A N 1
ATOM 1552 C CA . PHE A 1 189 ? -8.275 -7.168 -7.596 1.00 89.44 189 PHE A CA 1
ATOM 1553 C C . PHE A 1 189 ? -7.363 -8.278 -7.072 1.00 89.44 189 PHE A C 1
ATOM 1555 O O . PHE A 1 189 ? -6.409 -7.979 -6.353 1.00 89.44 189 PHE A O 1
ATOM 1562 N N . VAL A 1 190 ? -7.601 -9.533 -7.462 1.00 87.56 190 VAL A N 1
ATOM 1563 C CA . VAL A 1 190 ? -6.771 -10.680 -7.059 1.00 87.56 190 VAL A CA 1
ATOM 1564 C C . VAL A 1 190 ? -5.350 -10.552 -7.616 1.00 87.56 190 VAL A C 1
ATOM 1566 O O . VAL A 1 190 ? -4.382 -10.923 -6.950 1.00 87.56 190 VAL A O 1
ATOM 1569 N N . PHE A 1 191 ? -5.200 -9.958 -8.801 1.00 89.50 191 PHE A N 1
ATOM 1570 C CA . PHE A 1 191 ? -3.900 -9.780 -9.448 1.00 89.50 191 PHE A CA 1
ATOM 1571 C C . PHE A 1 191 ? -3.118 -8.552 -8.967 1.00 89.50 191 PHE A C 1
ATOM 1573 O O . PHE A 1 191 ? -1.909 -8.483 -9.177 1.00 89.50 191 PHE A O 1
ATOM 1580 N N . LEU A 1 192 ? -3.743 -7.602 -8.262 1.00 87.50 192 LEU A N 1
ATOM 1581 C CA . LEU A 1 192 ? -3.057 -6.392 -7.785 1.00 87.50 192 LEU A CA 1
ATOM 1582 C C . LEU A 1 192 ? -1.875 -6.696 -6.866 1.00 87.50 192 LEU A C 1
ATOM 1584 O O . LEU A 1 192 ? -0.846 -6.028 -6.944 1.00 87.50 192 LEU A O 1
ATOM 1588 N N . THR A 1 193 ? -1.997 -7.701 -5.997 1.00 89.00 193 THR A N 1
ATOM 1589 C CA . THR A 1 193 ? -0.908 -8.061 -5.078 1.00 89.00 193 THR A CA 1
ATOM 1590 C C . THR A 1 193 ? 0.296 -8.637 -5.814 1.00 89.00 193 THR A C 1
ATOM 1592 O O . THR A 1 193 ? 1.407 -8.577 -5.291 1.00 89.00 193 THR A O 1
ATOM 1595 N N . ARG A 1 194 ? 0.100 -9.139 -7.044 1.00 91.94 194 ARG A N 1
ATOM 1596 C CA . ARG A 1 194 ? 1.185 -9.654 -7.882 1.00 91.94 194 ARG A CA 1
ATOM 1597 C C . ARG A 1 194 ? 2.134 -8.570 -8.369 1.00 91.94 194 ARG A C 1
ATOM 1599 O O . ARG A 1 194 ? 3.293 -8.876 -8.615 1.00 91.94 194 ARG A O 1
ATOM 1606 N N . ILE A 1 195 ? 1.690 -7.307 -8.415 1.00 94.44 195 ILE A N 1
ATOM 1607 C CA . ILE A 1 195 ? 2.576 -6.160 -8.671 1.00 94.44 195 ILE A CA 1
ATOM 1608 C C . ILE A 1 195 ? 3.780 -6.209 -7.733 1.00 94.44 195 ILE A C 1
ATOM 1610 O O . ILE A 1 195 ? 4.883 -5.897 -8.159 1.00 94.44 195 ILE A O 1
ATOM 1614 N N . PHE A 1 196 ? 3.595 -6.630 -6.483 1.00 93.75 196 PHE A N 1
ATOM 1615 C CA . PHE A 1 196 ? 4.693 -6.709 -5.531 1.00 93.75 196 PHE A CA 1
ATOM 1616 C C . PHE A 1 196 ? 5.487 -8.009 -5.641 1.00 93.75 196 PHE A C 1
ATOM 1618 O O . PHE A 1 196 ? 6.709 -7.957 -5.678 1.00 93.75 196 PHE A O 1
ATOM 1625 N N . THR A 1 197 ? 4.806 -9.158 -5.702 1.00 93.38 197 THR A N 1
ATOM 1626 C CA . THR A 1 197 ? 5.473 -10.471 -5.628 1.00 93.38 197 THR A CA 1
ATOM 1627 C C . THR A 1 197 ? 6.181 -10.880 -6.908 1.00 93.38 197 THR A C 1
ATOM 1629 O O . THR A 1 197 ? 7.113 -11.672 -6.848 1.00 93.38 197 THR A O 1
ATOM 1632 N N . ASP A 1 198 ? 5.725 -10.383 -8.057 1.00 95.00 198 ASP A N 1
ATOM 1633 C CA . ASP A 1 198 ? 6.328 -10.712 -9.348 1.00 95.00 198 ASP A CA 1
ATOM 1634 C C . ASP A 1 198 ? 7.424 -9.705 -9.740 1.00 95.00 198 ASP A C 1
ATOM 1636 O O . ASP A 1 198 ? 8.203 -9.988 -10.648 1.00 95.00 198 ASP A O 1
ATOM 1640 N N . SER A 1 199 ? 7.483 -8.534 -9.090 1.00 95.69 199 SER A N 1
ATOM 1641 C CA . SER A 1 199 ? 8.392 -7.455 -9.483 1.00 95.69 199 SER A CA 1
ATOM 1642 C C . SER A 1 199 ? 9.754 -7.510 -8.811 1.00 95.69 199 SER A C 1
ATOM 1644 O O . SER A 1 199 ? 9.879 -7.786 -7.620 1.00 95.69 199 SER A O 1
ATOM 1646 N N . VAL A 1 200 ? 10.768 -7.080 -9.561 1.00 95.62 200 VAL A N 1
ATOM 1647 C CA . VAL A 1 200 ? 12.094 -6.773 -9.022 1.00 95.62 200 VAL A CA 1
ATOM 1648 C C . VAL A 1 200 ? 12.103 -5.341 -8.490 1.00 95.62 200 VAL A C 1
ATOM 1650 O O . VAL A 1 200 ? 11.770 -4.386 -9.200 1.00 95.62 200 VAL A O 1
ATOM 1653 N N . LEU A 1 201 ? 12.504 -5.177 -7.232 1.00 95.50 201 LEU A N 1
ATOM 1654 C CA . LEU A 1 201 ? 12.776 -3.875 -6.640 1.00 95.50 201 LEU A CA 1
ATOM 1655 C C . LEU A 1 201 ? 14.156 -3.398 -7.092 1.00 95.50 201 LEU A C 1
ATOM 1657 O O . LEU A 1 201 ? 15.124 -4.149 -7.014 1.00 95.50 201 LEU A O 1
ATOM 1661 N N . VAL A 1 202 ? 14.256 -2.146 -7.526 1.00 95.00 202 VAL A N 1
ATOM 1662 C CA . VAL A 1 202 ? 15.500 -1.534 -8.011 1.00 95.00 202 VAL A CA 1
ATOM 1663 C C . VAL A 1 202 ? 15.717 -0.193 -7.319 1.00 95.00 202 VAL A C 1
ATOM 1665 O O . VAL A 1 202 ? 14.779 0.587 -7.153 1.00 95.00 202 VAL A O 1
ATOM 1668 N N . SER A 1 203 ? 16.952 0.117 -6.928 1.00 93.06 203 SER A N 1
ATOM 1669 C CA . SER A 1 203 ? 17.290 1.433 -6.370 1.00 93.06 203 SER A CA 1
ATOM 1670 C C . SER A 1 203 ? 16.995 2.575 -7.359 1.00 93.06 203 SER A C 1
ATOM 1672 O O . SER A 1 203 ? 17.335 2.500 -8.542 1.00 93.06 203 SER A O 1
ATOM 1674 N N . ALA A 1 204 ? 16.384 3.669 -6.885 1.00 91.94 204 ALA A N 1
ATOM 1675 C CA . ALA A 1 204 ? 16.264 4.913 -7.655 1.00 91.94 204 ALA A CA 1
ATOM 1676 C C . ALA A 1 204 ? 17.532 5.774 -7.625 1.00 91.94 204 ALA A C 1
ATOM 1678 O O . ALA A 1 204 ? 17.593 6.797 -8.315 1.00 91.94 204 ALA A O 1
ATOM 1679 N N . ASN A 1 205 ? 18.529 5.415 -6.811 1.00 91.81 205 ASN A N 1
ATOM 1680 C CA . ASN A 1 205 ? 19.772 6.164 -6.756 1.00 91.81 205 ASN A CA 1
ATOM 1681 C C . ASN A 1 205 ? 20.542 5.963 -8.069 1.00 91.81 205 ASN A C 1
ATOM 1683 O O . ASN A 1 205 ? 20.960 4.862 -8.426 1.00 91.81 205 ASN A O 1
ATOM 1687 N N . LYS A 1 206 ? 20.737 7.070 -8.794 1.00 93.06 206 LYS A N 1
ATOM 1688 C CA . LYS A 1 206 ? 21.353 7.088 -10.125 1.00 93.06 206 LYS A CA 1
ATOM 1689 C C . LYS A 1 206 ? 22.792 6.569 -10.128 1.00 93.06 206 LYS A C 1
ATOM 1691 O O . LYS A 1 206 ? 23.285 6.211 -11.193 1.00 93.06 206 LYS A O 1
ATOM 1696 N N . PHE A 1 207 ? 23.449 6.521 -8.973 1.00 92.94 207 PHE A N 1
ATOM 1697 C CA . PHE A 1 207 ? 24.835 6.083 -8.831 1.00 92.94 207 PHE A CA 1
ATOM 1698 C C . PHE A 1 207 ? 24.979 4.635 -8.350 1.00 92.94 207 PHE A C 1
ATOM 1700 O O . PHE A 1 207 ? 26.097 4.143 -8.259 1.00 92.94 207 PHE A O 1
ATOM 1707 N N . THR A 1 208 ? 23.873 3.931 -8.091 1.00 92.56 208 THR A N 1
ATOM 1708 C CA . THR A 1 208 ? 23.884 2.538 -7.610 1.00 92.56 208 THR A CA 1
ATOM 1709 C C . THR A 1 208 ? 23.134 1.613 -8.579 1.00 92.56 208 THR A C 1
ATOM 1711 O O . THR A 1 208 ? 22.052 1.115 -8.249 1.00 92.56 208 THR A O 1
ATOM 1714 N N . PRO A 1 209 ? 23.645 1.402 -9.809 1.00 93.12 209 PRO A N 1
ATOM 1715 C CA . PRO A 1 209 ? 23.055 0.438 -10.733 1.00 93.12 209 PRO A CA 1
ATOM 1716 C C . PRO A 1 209 ? 23.163 -0.997 -10.198 1.00 93.12 209 PRO A C 1
ATOM 1718 O O . PRO A 1 209 ? 24.013 -1.300 -9.364 1.00 93.12 209 PRO A O 1
ATOM 1721 N N . SER A 1 210 ? 22.336 -1.908 -10.726 1.00 90.00 210 SER A N 1
ATOM 1722 C CA . SER A 1 210 ? 22.432 -3.351 -10.444 1.00 90.00 210 SER A CA 1
ATOM 1723 C C . SER A 1 210 ? 23.868 -3.861 -10.575 1.00 90.00 210 SER A C 1
ATOM 1725 O O . SER A 1 210 ? 24.475 -3.718 -11.638 1.00 90.00 210 SER A O 1
ATOM 1727 N N . GLY A 1 211 ? 24.373 -4.500 -9.518 1.00 88.19 211 GLY A N 1
ATOM 1728 C CA . GLY A 1 211 ? 25.742 -5.023 -9.457 1.00 88.19 211 GLY A CA 1
ATOM 1729 C C . GLY A 1 211 ? 26.780 -4.056 -8.879 1.00 88.19 211 GLY A C 1
ATOM 1730 O O . GLY A 1 211 ? 27.954 -4.416 -8.826 1.00 88.19 211 GLY A O 1
ATOM 1731 N N . MET A 1 212 ? 26.379 -2.858 -8.434 1.00 91.19 212 MET A N 1
ATOM 1732 C CA . MET A 1 212 ? 27.264 -1.959 -7.689 1.00 91.19 212 MET A CA 1
ATOM 1733 C C . MET A 1 212 ? 27.709 -2.620 -6.366 1.00 91.19 212 MET A C 1
ATOM 1735 O O . MET A 1 212 ? 26.849 -3.043 -5.588 1.00 91.19 212 MET A O 1
ATOM 1739 N N . PRO A 1 213 ? 29.022 -2.728 -6.088 1.00 85.38 213 PRO A N 1
ATOM 1740 C CA . PRO A 1 213 ? 29.515 -3.351 -4.861 1.00 85.38 213 PRO A CA 1
ATOM 1741 C C . PRO A 1 213 ? 29.109 -2.577 -3.602 1.00 85.38 213 PRO A C 1
ATOM 1743 O O . PRO A 1 213 ? 29.121 -1.351 -3.608 1.00 85.38 213 PRO A O 1
ATOM 1746 N N . ASN A 1 214 ? 28.839 -3.303 -2.511 1.00 86.56 214 ASN A N 1
ATOM 1747 C CA . ASN A 1 214 ? 28.534 -2.770 -1.171 1.00 86.56 214 ASN A CA 1
ATOM 1748 C C . ASN A 1 214 ? 27.289 -1.872 -1.071 1.00 86.56 214 ASN A C 1
ATOM 1750 O O . ASN A 1 214 ? 27.094 -1.216 -0.053 1.00 86.56 214 ASN A O 1
ATOM 1754 N N . GLU A 1 215 ? 26.437 -1.868 -2.091 1.00 87.69 215 GLU A N 1
ATOM 1755 C CA . GLU A 1 215 ? 25.236 -1.041 -2.152 1.00 87.69 215 GLU A CA 1
ATOM 1756 C C . GLU A 1 215 ? 23.997 -1.912 -2.352 1.00 87.69 215 GLU A C 1
ATOM 1758 O O . GLU A 1 215 ? 24.039 -2.958 -3.010 1.00 87.69 215 GLU A O 1
ATOM 1763 N N . PHE A 1 216 ? 22.857 -1.464 -1.824 1.00 83.94 216 PHE A N 1
ATOM 1764 C CA . PHE A 1 216 ? 21.580 -2.054 -2.210 1.00 83.94 216 PHE A CA 1
ATOM 1765 C C . PHE A 1 216 ? 21.272 -1.666 -3.657 1.00 83.94 216 PHE A C 1
ATOM 1767 O O . PHE A 1 216 ? 21.184 -0.483 -3.992 1.00 83.94 216 PHE A O 1
ATOM 1774 N N . THR A 1 217 ? 21.074 -2.661 -4.518 1.00 88.25 217 THR A N 1
ATOM 1775 C CA . THR A 1 217 ? 20.845 -2.408 -5.944 1.00 88.25 217 THR A CA 1
ATOM 1776 C C . THR A 1 217 ? 19.559 -3.039 -6.452 1.00 88.25 217 THR A C 1
ATOM 1778 O O . THR A 1 217 ? 18.738 -2.322 -7.031 1.00 88.25 217 THR A O 1
ATOM 1781 N N . ILE A 1 218 ? 19.360 -4.337 -6.200 1.00 93.25 218 ILE A N 1
ATOM 1782 C CA . ILE A 1 218 ? 18.172 -5.090 -6.608 1.00 93.25 218 ILE A CA 1
ATOM 1783 C C . ILE A 1 218 ? 17.674 -6.035 -5.507 1.00 93.25 218 ILE A C 1
ATOM 1785 O O . ILE A 1 218 ? 18.459 -6.497 -4.680 1.00 93.25 218 ILE A O 1
ATOM 1789 N N . TRP A 1 219 ? 16.379 -6.347 -5.532 1.00 92.88 219 TRP A N 1
ATOM 1790 C CA . TRP A 1 219 ? 15.751 -7.386 -4.711 1.00 92.88 219 TRP A CA 1
ATOM 1791 C C . TRP A 1 219 ? 14.572 -8.010 -5.459 1.00 92.88 219 TRP A C 1
ATOM 1793 O O . TRP A 1 219 ? 13.667 -7.291 -5.869 1.00 92.88 219 TRP A O 1
ATOM 1803 N N . ASP A 1 220 ? 14.557 -9.327 -5.632 1.00 91.06 220 ASP A N 1
ATOM 1804 C CA . ASP A 1 220 ? 13.621 -10.047 -6.512 1.00 91.06 220 ASP A CA 1
ATOM 1805 C C . ASP A 1 220 ? 12.641 -10.974 -5.773 1.00 91.06 220 ASP A C 1
ATOM 1807 O O . ASP A 1 220 ? 11.818 -11.636 -6.400 1.00 91.06 220 ASP A O 1
ATOM 1811 N N . SER A 1 221 ? 12.680 -10.999 -4.439 1.00 86.81 221 SER A N 1
ATOM 1812 C CA . SER A 1 221 ? 11.833 -11.869 -3.616 1.00 86.81 221 SER A CA 1
ATOM 1813 C C . SER A 1 221 ? 10.988 -11.079 -2.608 1.00 86.81 221 SER A C 1
ATOM 1815 O O . SER A 1 221 ? 10.945 -11.402 -1.416 1.00 86.81 221 SER A O 1
ATOM 1817 N N . HIS A 1 222 ? 10.371 -9.970 -3.031 1.00 89.88 222 HIS A N 1
ATOM 1818 C CA . HIS A 1 222 ? 9.556 -9.135 -2.138 1.00 89.88 222 HIS A CA 1
ATOM 1819 C C . HIS A 1 222 ? 8.172 -9.748 -1.907 1.00 89.88 222 HIS A C 1
ATOM 1821 O O . HIS A 1 222 ? 7.412 -9.970 -2.841 1.00 89.88 222 HIS A O 1
ATOM 1827 N N . ALA A 1 223 ? 7.816 -10.008 -0.649 1.00 87.56 223 ALA A N 1
ATOM 1828 C CA . ALA A 1 223 ? 6.541 -10.648 -0.303 1.00 87.56 223 ALA A CA 1
ATOM 1829 C C . ALA A 1 223 ? 5.446 -9.658 0.136 1.00 87.56 223 ALA A C 1
ATOM 1831 O O . ALA A 1 223 ? 4.298 -10.061 0.345 1.00 87.56 223 ALA A O 1
ATOM 1832 N N . GLY A 1 224 ? 5.813 -8.395 0.369 1.00 86.56 224 GLY A N 1
ATOM 1833 C CA . GLY A 1 224 ? 4.961 -7.399 1.013 1.00 86.56 224 GLY A CA 1
ATOM 1834 C C . GLY A 1 224 ? 4.420 -6.334 0.072 1.00 86.56 224 GLY A C 1
ATOM 1835 O O . GLY A 1 224 ? 4.734 -6.316 -1.108 1.00 86.56 224 GLY A O 1
ATOM 1836 N N . GLY A 1 225 ? 3.636 -5.403 0.606 1.00 92.00 225 GLY A N 1
ATOM 1837 C CA . GLY A 1 225 ? 3.337 -4.160 -0.098 1.00 92.00 225 GLY A CA 1
ATOM 1838 C C . GLY A 1 225 ? 4.517 -3.182 -0.083 1.00 92.00 225 GLY A C 1
ATOM 1839 O O . GLY A 1 225 ? 5.553 -3.421 0.545 1.00 92.00 225 GLY A O 1
ATOM 1840 N N . ASN A 1 226 ? 4.348 -2.042 -0.750 1.00 91.69 226 ASN A N 1
ATOM 1841 C CA . ASN A 1 226 ? 5.276 -0.919 -0.684 1.00 91.69 226 ASN A CA 1
ATOM 1842 C C . ASN A 1 226 ? 4.534 0.399 -0.447 1.00 91.69 226 ASN A C 1
ATOM 1844 O O . ASN A 1 226 ? 3.362 0.562 -0.789 1.00 91.69 226 ASN A O 1
ATOM 1848 N N . GLN A 1 227 ? 5.244 1.374 0.118 1.00 90.56 227 GLN A N 1
ATOM 1849 C CA . GLN A 1 227 ? 4.712 2.706 0.385 1.00 90.56 227 GLN A CA 1
ATOM 1850 C C . GLN A 1 227 ? 4.224 3.391 -0.906 1.00 90.56 227 GLN A C 1
ATOM 1852 O O . GLN A 1 227 ? 4.956 3.497 -1.892 1.00 90.56 227 GLN A O 1
ATOM 1857 N N . GLY A 1 228 ? 3.010 3.950 -0.857 1.00 86.00 228 GLY A N 1
ATOM 1858 C CA . GLY A 1 228 ? 2.466 4.799 -1.925 1.00 86.00 228 GLY A CA 1
ATOM 1859 C C . GLY A 1 228 ? 1.654 4.063 -2.991 1.00 86.00 228 GLY A C 1
ATOM 1860 O O . GLY A 1 228 ? 1.196 4.701 -3.937 1.00 86.00 228 GLY A O 1
ATOM 1861 N N . ILE A 1 229 ? 1.444 2.757 -2.822 1.00 90.94 229 ILE A N 1
ATOM 1862 C CA . ILE A 1 229 ? 0.612 1.917 -3.687 1.00 90.94 229 ILE A CA 1
ATOM 1863 C C . ILE A 1 229 ? -0.527 1.336 -2.829 1.00 90.94 229 ILE A C 1
ATOM 1865 O O . ILE A 1 229 ? -0.303 1.031 -1.662 1.00 90.94 229 ILE A O 1
ATOM 1869 N N . LEU A 1 230 ? -1.749 1.241 -3.373 1.00 92.38 230 LEU A N 1
ATOM 1870 C CA . LEU A 1 230 ? -2.932 0.614 -2.743 1.00 92.38 230 LEU A CA 1
ATOM 1871 C C . LEU A 1 230 ? -3.307 1.118 -1.329 1.00 92.38 230 LEU A C 1
ATOM 1873 O O . LEU A 1 230 ? -3.942 0.404 -0.551 1.00 92.38 230 LEU A O 1
ATOM 1877 N N . GLN A 1 231 ? -2.990 2.374 -1.004 1.00 91.12 231 GLN A N 1
ATOM 1878 C CA . GLN A 1 231 ? -3.264 2.980 0.306 1.00 91.12 231 GLN A CA 1
ATOM 1879 C C . GLN A 1 231 ? -4.749 2.903 0.687 1.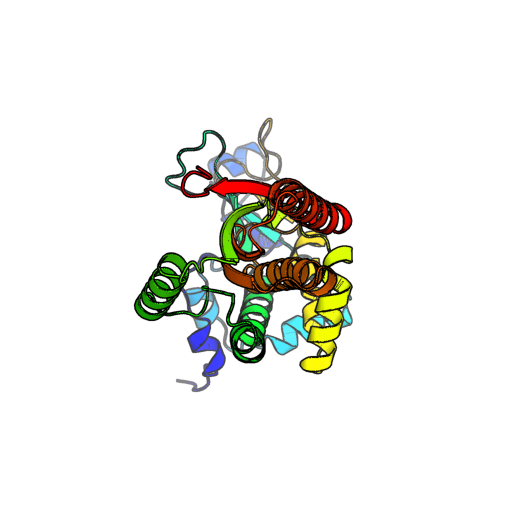00 91.12 231 GLN A C 1
ATOM 1881 O O . GLN A 1 231 ? -5.094 2.667 1.846 1.00 91.12 231 GLN A O 1
ATOM 1886 N N . LYS A 1 232 ? -5.651 3.089 -0.283 1.00 91.88 232 LYS A N 1
ATOM 1887 C CA . LYS A 1 232 ? -7.102 3.071 -0.037 1.00 91.88 232 LYS A CA 1
ATOM 1888 C C . LYS A 1 232 ? -7.619 1.683 0.317 1.00 91.88 232 LYS A C 1
ATOM 1890 O O . LYS A 1 232 ? -8.418 1.545 1.241 1.00 91.88 232 LYS A O 1
ATOM 1895 N N . LEU A 1 233 ? -7.142 0.667 -0.399 1.00 93.81 233 LEU A N 1
ATOM 1896 C CA . LEU A 1 233 ? -7.480 -0.732 -0.146 1.00 93.81 233 LEU A CA 1
ATOM 1897 C C . LEU A 1 233 ? -7.029 -1.143 1.252 1.00 93.81 233 LEU A C 1
ATOM 1899 O O . LEU A 1 233 ? -7.800 -1.698 2.027 1.00 93.81 233 LEU A O 1
ATOM 1903 N N . TRP A 1 234 ? -5.788 -0.824 1.591 1.00 94.75 234 TRP A N 1
ATOM 1904 C CA . TRP A 1 234 ? -5.228 -1.163 2.888 1.00 94.75 234 TRP A CA 1
ATOM 1905 C C . TRP A 1 234 ? -5.920 -0.416 4.024 1.00 94.75 234 TRP A C 1
ATOM 1907 O O . TRP A 1 234 ? -6.178 -1.004 5.070 1.00 94.75 234 TRP A O 1
ATOM 1917 N N . THR A 1 235 ? -6.305 0.848 3.813 1.00 93.50 235 THR A N 1
ATOM 1918 C CA . THR A 1 235 ? -7.101 1.603 4.797 1.00 93.50 235 THR A CA 1
ATOM 1919 C C . THR A 1 235 ? -8.452 0.932 5.039 1.00 93.50 235 THR A C 1
ATOM 1921 O O . THR A 1 235 ? -8.874 0.798 6.185 1.00 93.50 235 THR A O 1
ATOM 1924 N N . LEU A 1 236 ? -9.116 0.466 3.975 1.00 94.12 236 LEU A N 1
ATOM 1925 C CA . LEU A 1 236 ? -10.368 -0.278 4.086 1.00 94.12 236 LEU A CA 1
ATOM 1926 C C . LEU A 1 236 ? -10.195 -1.560 4.916 1.00 94.12 236 LEU A C 1
ATOM 1928 O O . LEU A 1 236 ? -10.999 -1.810 5.811 1.00 94.12 236 LEU A O 1
ATOM 1932 N N . ILE A 1 237 ? -9.133 -2.333 4.673 1.00 95.06 237 ILE A N 1
ATOM 1933 C CA . ILE A 1 237 ? -8.820 -3.539 5.458 1.00 95.06 237 ILE A CA 1
ATOM 1934 C C . ILE A 1 237 ? -8.635 -3.193 6.938 1.00 95.06 237 ILE A C 1
ATOM 1936 O O . ILE A 1 237 ? -9.263 -3.814 7.794 1.00 95.06 237 ILE A O 1
ATOM 1940 N N . THR A 1 238 ? -7.834 -2.168 7.242 1.00 95.31 238 THR A N 1
ATOM 1941 C CA . THR A 1 238 ? -7.619 -1.692 8.615 1.00 95.31 238 THR A CA 1
ATOM 1942 C C . THR A 1 238 ? -8.943 -1.332 9.300 1.00 95.31 238 THR A C 1
ATOM 1944 O O . THR A 1 238 ? -9.189 -1.758 10.428 1.00 95.31 238 THR A O 1
ATOM 1947 N N . ILE A 1 239 ? -9.825 -0.595 8.614 1.00 93.94 239 ILE A N 1
ATOM 1948 C CA . ILE A 1 239 ? -11.150 -0.225 9.134 1.00 93.94 239 ILE A CA 1
ATOM 1949 C C . ILE A 1 239 ? -11.998 -1.469 9.412 1.00 93.94 239 ILE A C 1
ATOM 1951 O O . ILE A 1 239 ? -12.619 -1.553 10.471 1.00 93.94 239 ILE A O 1
ATOM 1955 N N . ILE A 1 240 ? -12.022 -2.440 8.494 1.00 94.88 240 ILE A N 1
ATOM 1956 C CA . ILE A 1 240 ? -12.797 -3.679 8.652 1.00 94.88 240 ILE A CA 1
ATOM 1957 C C . ILE A 1 240 ? -12.335 -4.458 9.889 1.00 94.88 240 ILE A C 1
ATOM 1959 O O . ILE A 1 240 ? -13.180 -4.883 10.674 1.00 94.88 240 ILE A O 1
ATOM 1963 N N . ILE A 1 241 ? -11.021 -4.593 10.104 1.00 95.75 241 ILE A N 1
ATOM 1964 C CA . ILE A 1 241 ? -10.462 -5.288 11.276 1.00 95.75 241 ILE A CA 1
ATOM 1965 C C . ILE A 1 241 ? -10.911 -4.606 12.573 1.00 95.75 241 ILE A C 1
ATOM 1967 O O . ILE A 1 241 ? -11.422 -5.269 13.474 1.00 95.75 241 ILE A O 1
ATOM 1971 N N . ILE A 1 242 ? -10.775 -3.277 12.658 1.00 95.56 242 ILE A N 1
ATOM 1972 C CA . ILE A 1 242 ? -11.168 -2.512 13.852 1.00 95.56 242 ILE A CA 1
ATOM 1973 C C . ILE A 1 242 ? -12.661 -2.689 14.132 1.00 95.56 242 ILE A C 1
ATOM 1975 O O . ILE A 1 242 ? -13.049 -3.008 15.256 1.00 95.56 242 ILE A O 1
ATOM 1979 N N . LYS A 1 243 ? -13.503 -2.529 13.105 1.00 94.38 243 LYS A N 1
ATOM 1980 C CA . LYS A 1 243 ? -14.953 -2.678 13.247 1.00 94.38 243 LYS A CA 1
ATOM 1981 C C . LYS A 1 243 ? -15.342 -4.088 13.669 1.00 94.38 243 LYS A C 1
ATOM 1983 O O . LYS A 1 243 ? -16.216 -4.223 14.517 1.00 94.38 243 LYS A O 1
ATOM 1988 N N . ALA A 1 244 ? -14.700 -5.121 13.129 1.00 95.75 244 ALA A N 1
ATOM 1989 C CA . ALA A 1 244 ? -14.972 -6.502 13.516 1.00 95.75 244 ALA A CA 1
ATOM 1990 C C . ALA A 1 244 ? -14.743 -6.729 15.021 1.00 95.75 244 ALA A C 1
ATOM 1992 O O . ALA A 1 244 ? -15.569 -7.368 15.670 1.00 95.75 244 ALA A O 1
ATOM 1993 N N . VAL A 1 245 ? -13.679 -6.148 15.591 1.00 97.00 245 VAL A N 1
ATOM 1994 C CA . VAL A 1 245 ? -13.420 -6.205 17.040 1.00 97.0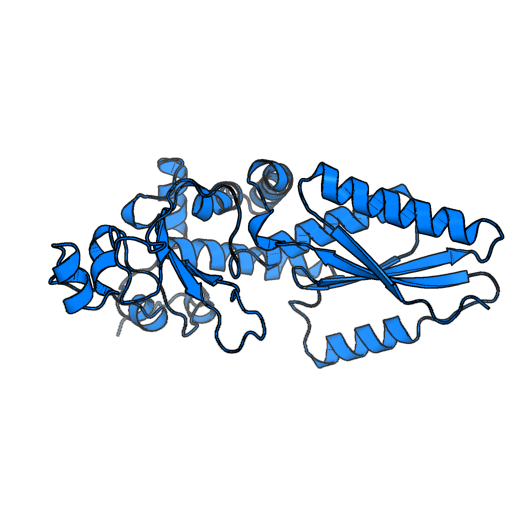0 245 VAL A CA 1
ATOM 1995 C C . VAL A 1 245 ? -14.464 -5.416 17.829 1.00 97.00 245 VAL A C 1
ATOM 1997 O O . VAL A 1 245 ? -14.987 -5.914 18.818 1.00 97.00 245 VAL A O 1
ATOM 2000 N N . MET A 1 246 ? -14.800 -4.196 17.405 1.00 96.56 246 MET A N 1
ATOM 2001 C CA . MET A 1 246 ? -15.782 -3.389 18.137 1.00 96.56 246 MET A CA 1
ATOM 2002 C C . MET A 1 246 ? -17.178 -4.025 18.118 1.00 96.56 246 MET A C 1
ATOM 2004 O O . MET A 1 246 ? -17.862 -4.034 19.138 1.00 96.56 246 MET A O 1
ATOM 2008 N N . HIS A 1 247 ? -17.576 -4.609 16.985 1.00 95.44 247 HIS A N 1
ATOM 2009 C CA . HIS A 1 247 ? -18.842 -5.327 16.854 1.00 95.44 247 HIS A CA 1
ATOM 2010 C C . HIS A 1 247 ? -18.877 -6.612 17.687 1.00 95.44 247 HIS A C 1
ATOM 2012 O O . HIS A 1 247 ? -19.911 -6.905 18.276 1.00 95.44 247 HIS A O 1
ATOM 2018 N N . SER A 1 248 ? -17.777 -7.370 17.780 1.00 96.88 248 SER A N 1
ATOM 2019 C CA . SER A 1 248 ? -17.750 -8.591 18.602 1.00 96.88 248 SER A CA 1
ATOM 2020 C C . SER A 1 248 ? -17.815 -8.309 20.104 1.00 96.88 248 SER A C 1
ATOM 2022 O O . SER A 1 248 ? -18.235 -9.171 20.872 1.00 96.88 248 SER A O 1
ATOM 2024 N N . MET A 1 249 ? -17.423 -7.102 20.516 1.00 95.94 249 MET A N 1
ATOM 2025 C CA . MET A 1 249 ? -17.495 -6.631 21.898 1.00 95.94 249 MET A CA 1
ATOM 2026 C C . MET A 1 249 ? -18.771 -5.832 22.210 1.00 95.94 249 MET A C 1
ATOM 2028 O O . MET A 1 249 ? -18.931 -5.405 23.350 1.00 95.94 249 MET A O 1
ATOM 2032 N N . ASP A 1 250 ? -19.648 -5.620 21.221 1.00 95.44 250 ASP A N 1
ATOM 2033 C CA . ASP A 1 250 ? -20.852 -4.779 21.323 1.00 95.44 250 ASP A CA 1
ATOM 2034 C C . ASP A 1 250 ? -20.558 -3.358 21.850 1.00 95.44 250 ASP A C 1
ATOM 2036 O O . ASP A 1 250 ? -21.246 -2.820 22.718 1.00 95.44 250 ASP A O 1
ATOM 2040 N N . LEU A 1 251 ? -19.475 -2.750 21.350 1.00 93.50 251 LEU A N 1
ATOM 2041 C CA . LEU A 1 251 ? -19.046 -1.412 21.760 1.00 93.50 251 LEU A CA 1
ATOM 2042 C C . LEU A 1 251 ? -19.460 -0.349 20.738 1.00 93.50 251 LEU A C 1
ATOM 2044 O O . LEU A 1 251 ? -19.102 -0.406 19.554 1.00 93.50 251 LEU A O 1
ATOM 2048 N N . GLU A 1 252 ? -20.171 0.672 21.222 1.00 92.31 252 GLU A N 1
ATOM 2049 C CA . GLU A 1 252 ? -20.455 1.891 20.465 1.00 92.31 252 GLU A CA 1
ATOM 2050 C C . GLU A 1 252 ? -19.138 2.636 20.209 1.00 92.31 252 GLU A C 1
ATOM 2052 O O . GLU A 1 252 ? -18.355 2.898 21.129 1.00 92.31 252 GLU A O 1
ATOM 2057 N N . HIS A 1 253 ? -18.866 2.934 18.940 1.00 92.69 253 HIS A N 1
ATOM 2058 C CA . HIS A 1 253 ? -17.578 3.462 18.521 1.00 92.69 253 HIS A CA 1
ATOM 2059 C C . HIS A 1 253 ? -17.696 4.400 17.324 1.00 92.69 253 HIS A C 1
ATOM 2061 O O . HIS A 1 253 ? -18.548 4.235 16.453 1.00 92.69 253 HIS A O 1
ATOM 2067 N N . GLU A 1 254 ? -16.750 5.327 17.251 1.00 90.88 254 GLU A N 1
ATOM 2068 C CA . GLU A 1 254 ? -16.493 6.169 16.092 1.00 90.88 254 GLU A CA 1
ATOM 2069 C C . GLU A 1 254 ? -15.039 5.990 15.659 1.00 90.88 254 GLU A C 1
ATOM 2071 O O . GLU A 1 254 ? -14.132 5.894 16.482 1.00 90.88 254 GLU A O 1
ATOM 2076 N N . LEU A 1 255 ? -14.794 5.935 14.354 1.00 90.56 255 LEU A N 1
ATOM 2077 C CA . LEU A 1 255 ? -13.455 5.723 13.807 1.00 90.56 255 LEU A CA 1
ATOM 2078 C C . LEU A 1 255 ? -13.157 6.789 12.760 1.00 90.56 255 LEU A C 1
ATOM 2080 O O . LEU A 1 255 ? -13.988 7.118 11.906 1.00 90.56 255 LEU A O 1
ATOM 2084 N N . THR A 1 256 ? -11.950 7.334 12.825 1.00 88.81 256 THR A N 1
ATOM 2085 C CA . THR A 1 256 ? -11.452 8.288 11.843 1.00 88.81 256 THR A CA 1
ATOM 2086 C C . THR A 1 256 ? -9.979 8.046 11.566 1.00 88.81 256 THR A C 1
ATOM 2088 O O . THR A 1 256 ? -9.205 7.802 12.487 1.00 88.81 256 THR A O 1
ATOM 2091 N N . GLY A 1 257 ? -9.570 8.098 10.303 1.00 83.81 257 GLY A N 1
ATOM 2092 C CA . GLY A 1 257 ? -8.173 7.876 9.959 1.00 83.81 257 GLY A CA 1
ATOM 2093 C C . GLY A 1 257 ? -7.921 7.664 8.478 1.00 83.81 257 GLY A C 1
ATOM 2094 O O . GLY A 1 257 ? -8.837 7.602 7.651 1.00 83.81 257 GLY A O 1
ATOM 2095 N N . SER A 1 258 ? -6.637 7.568 8.156 1.00 81.69 258 SER A N 1
ATOM 2096 C CA . SER A 1 258 ? -6.131 7.368 6.805 1.00 81.69 258 SER A CA 1
ATOM 2097 C C . SER A 1 258 ? -4.822 6.600 6.880 1.00 81.69 258 SER A C 1
ATOM 2099 O O . SER A 1 258 ? -3.885 7.034 7.548 1.00 81.69 258 SER A O 1
ATOM 2101 N N . GLY A 1 259 ? -4.729 5.504 6.134 1.00 86.56 259 GLY A N 1
ATOM 2102 C CA . GLY A 1 259 ? -3.505 4.725 6.048 1.00 86.56 259 GLY A CA 1
ATOM 2103 C C . GLY A 1 259 ? -3.144 4.020 7.357 1.00 86.56 259 GLY A C 1
ATOM 2104 O O . GLY A 1 259 ? -3.974 3.340 7.964 1.00 86.56 259 GLY A O 1
ATOM 2105 N N . ASP A 1 260 ? -1.898 4.212 7.777 1.00 82.69 260 ASP A N 1
ATOM 2106 C CA . ASP A 1 260 ? -1.280 3.664 8.987 1.00 82.69 260 ASP A CA 1
ATOM 2107 C C . ASP A 1 260 ? -1.772 4.315 10.287 1.00 82.69 260 ASP A C 1
ATOM 2109 O O . ASP A 1 260 ? -1.706 3.686 11.340 1.00 82.69 260 ASP A O 1
ATOM 2113 N N . ASN A 1 261 ? -2.312 5.535 10.208 1.00 86.88 261 ASN A N 1
ATOM 2114 C CA . ASN A 1 261 ? -2.762 6.310 11.360 1.00 86.88 261 ASN A CA 1
ATOM 2115 C C . ASN A 1 261 ? -4.288 6.265 11.498 1.00 86.88 261 ASN A C 1
ATOM 2117 O O . ASN A 1 261 ? -5.022 6.801 10.658 1.00 86.88 261 ASN A O 1
ATOM 2121 N N . GLN A 1 262 ? -4.765 5.661 12.586 1.00 90.00 262 GLN A N 1
ATOM 2122 C CA . GLN A 1 262 ? -6.189 5.565 12.905 1.00 90.00 262 GLN A CA 1
ATOM 2123 C C . GLN A 1 262 ? -6.462 6.103 14.315 1.00 90.00 262 GLN A C 1
ATOM 2125 O O . GLN A 1 262 ? -5.669 5.924 15.237 1.00 90.00 262 GLN A O 1
ATOM 2130 N N . VAL A 1 263 ? -7.599 6.769 14.490 1.00 90.88 263 VAL A N 1
ATOM 2131 C CA . VAL A 1 263 ? -8.075 7.270 15.782 1.00 90.88 263 VAL A CA 1
ATOM 2132 C C . VAL A 1 263 ? -9.449 6.675 16.044 1.00 90.88 263 VAL A C 1
ATOM 2134 O O . VAL A 1 263 ? -10.416 6.967 15.336 1.00 90.88 263 VAL A O 1
ATOM 2137 N N . LEU A 1 264 ? -9.515 5.825 17.063 1.00 92.50 264 LEU A N 1
ATOM 2138 C CA . LEU A 1 264 ? -10.720 5.123 17.476 1.00 92.50 264 LEU A CA 1
ATOM 2139 C C . LEU A 1 264 ? -11.263 5.755 18.758 1.00 92.50 264 LEU A C 1
ATOM 2141 O O . LEU A 1 264 ? -10.549 5.884 19.750 1.00 92.50 264 LEU A O 1
ATOM 2145 N N . PHE A 1 265 ? -12.535 6.120 18.732 1.00 92.44 265 PHE A N 1
ATOM 2146 C CA . PHE A 1 265 ? -13.300 6.608 19.865 1.00 92.44 265 PHE A CA 1
ATOM 2147 C C . PHE A 1 265 ? -14.246 5.497 20.300 1.00 92.44 265 PHE A C 1
ATOM 2149 O O . PHE A 1 265 ? -14.999 4.984 19.477 1.00 92.44 265 PHE A O 1
ATOM 2156 N N . VAL A 1 266 ? -14.212 5.118 21.573 1.00 93.06 266 VAL A N 1
ATOM 2157 C CA . VAL A 1 266 ? -15.050 4.040 22.111 1.00 93.06 266 VAL A CA 1
ATOM 2158 C C . VAL A 1 266 ? -15.808 4.554 23.316 1.00 93.06 266 VAL A C 1
ATOM 2160 O O . VAL A 1 266 ? -15.205 5.097 24.244 1.00 93.06 266 VAL A O 1
ATOM 2163 N N . LYS A 1 267 ? -17.124 4.368 23.311 1.00 92.81 267 LYS A N 1
ATOM 2164 C CA . LYS A 1 267 ? -17.981 4.731 24.431 1.00 92.81 267 LYS A CA 1
ATOM 2165 C C . LYS A 1 267 ? -18.039 3.583 25.425 1.00 92.81 267 LYS A C 1
ATOM 2167 O O . LYS A 1 267 ? -18.458 2.480 25.083 1.00 92.81 267 LYS A O 1
ATOM 2172 N N . LEU A 1 268 ? -17.630 3.845 26.660 1.00 91.81 268 LEU A N 1
ATOM 2173 C CA . LEU A 1 268 ? -17.612 2.863 27.739 1.00 91.81 268 LEU A CA 1
ATOM 2174 C C . LEU A 1 268 ? -18.407 3.366 28.941 1.00 91.81 268 LEU A C 1
ATOM 2176 O O . LEU A 1 268 ? -18.353 4.546 29.286 1.00 91.81 268 LEU A O 1
ATOM 2180 N N . LYS A 1 269 ? -19.073 2.444 29.637 1.00 91.00 269 LYS A N 1
ATOM 2181 C CA . LYS A 1 269 ? -19.767 2.745 30.892 1.00 91.00 269 LYS A CA 1
ATOM 2182 C C . LYS A 1 269 ? -18.774 2.972 32.031 1.00 91.00 269 LYS A C 1
ATOM 2184 O O . LYS A 1 269 ? -17.902 2.136 32.287 1.00 91.00 269 LYS A O 1
ATOM 2189 N N . LYS A 1 270 ? -18.965 4.062 32.776 1.00 90.31 270 LYS A N 1
ATOM 2190 C CA . LYS A 1 270 ? -18.284 4.343 34.044 1.00 90.31 270 LYS A CA 1
ATOM 2191 C C . LYS A 1 270 ? -18.675 3.257 35.049 1.00 90.31 270 LYS A C 1
ATOM 2193 O O . LYS A 1 270 ? -19.813 3.186 35.503 1.00 90.31 270 LYS A O 1
ATOM 2198 N N . SER A 1 271 ? -17.738 2.368 35.359 1.00 90.69 271 SER A N 1
ATOM 2199 C CA . SER A 1 271 ? -17.933 1.268 36.306 1.00 90.69 271 SER A CA 1
ATOM 2200 C C . SER A 1 271 ? -16.598 0.882 36.951 1.00 90.69 271 SER A C 1
ATOM 2202 O O . SER A 1 271 ? -15.547 1.175 36.375 1.00 90.69 271 SER A O 1
ATOM 2204 N N . PRO A 1 272 ? -16.592 0.179 38.099 1.00 89.12 272 PRO A N 1
ATOM 2205 C CA . PRO A 1 272 ? -15.352 -0.324 38.700 1.00 89.12 272 PRO A CA 1
ATOM 2206 C C . PRO A 1 272 ? -14.532 -1.220 37.751 1.00 89.12 272 PRO A C 1
ATOM 2208 O O . PRO A 1 272 ? -13.311 -1.282 37.855 1.00 89.12 272 PRO A O 1
ATOM 2211 N N . GLY A 1 273 ? -15.193 -1.881 36.792 1.00 89.94 273 GLY A N 1
ATOM 2212 C CA . GLY A 1 273 ? -14.566 -2.722 35.769 1.00 89.94 273 GLY A CA 1
ATOM 2213 C C . GLY A 1 273 ? -14.057 -1.971 34.534 1.00 89.94 273 GLY A C 1
ATOM 2214 O O . GLY A 1 273 ? -13.544 -2.610 33.618 1.00 89.94 273 GLY A O 1
ATOM 2215 N N . LEU A 1 274 ? -14.172 -0.638 34.487 1.00 91.00 274 LEU A N 1
ATOM 2216 C CA . LEU A 1 274 ? -13.790 0.171 33.327 1.00 91.00 274 LEU A CA 1
ATOM 2217 C C . LEU A 1 274 ? -12.354 -0.115 32.878 1.00 91.00 274 LEU A C 1
ATOM 2219 O O . LEU A 1 274 ? -12.113 -0.336 31.695 1.00 91.00 274 LEU A O 1
ATOM 2223 N N . ARG A 1 275 ? -11.403 -0.173 33.818 1.00 91.75 275 ARG A N 1
ATOM 2224 C CA . ARG A 1 275 ? -10.000 -0.425 33.473 1.00 91.75 275 ARG A CA 1
ATOM 2225 C C . ARG A 1 275 ? -9.798 -1.795 32.825 1.00 91.75 275 ARG A C 1
ATOM 2227 O O . ARG A 1 275 ? -9.107 -1.892 31.817 1.00 91.75 275 ARG A O 1
ATOM 2234 N N . ALA A 1 276 ? -10.454 -2.825 33.357 1.00 93.56 276 ALA A N 1
ATOM 2235 C CA . ALA A 1 276 ? -10.401 -4.167 32.788 1.00 93.56 276 ALA A CA 1
ATOM 2236 C C . ALA A 1 276 ? -10.997 -4.207 31.372 1.00 93.56 276 ALA A C 1
ATOM 2238 O O . ALA A 1 276 ? -10.442 -4.863 30.495 1.00 93.56 276 ALA A O 1
ATOM 2239 N N . LEU A 1 277 ? -12.080 -3.463 31.121 1.00 93.38 277 LEU A N 1
ATOM 2240 C CA . LEU A 1 277 ? -12.683 -3.361 29.791 1.00 93.38 277 LEU A CA 1
ATOM 2241 C C . LEU A 1 277 ? -11.768 -2.635 28.790 1.00 93.38 277 LEU A C 1
ATOM 2243 O O . LEU A 1 277 ? -11.663 -3.059 27.639 1.00 93.38 277 LEU A O 1
ATOM 2247 N N . ILE A 1 278 ? -11.061 -1.586 29.223 1.00 93.81 278 ILE A N 1
ATOM 2248 C CA . ILE A 1 278 ? -10.045 -0.895 28.408 1.00 93.81 278 ILE A CA 1
ATOM 2249 C C . ILE A 1 278 ? -8.926 -1.861 28.020 1.00 93.81 278 ILE A C 1
ATOM 2251 O O . ILE A 1 278 ? -8.570 -1.963 26.845 1.00 93.81 278 ILE A O 1
ATOM 2255 N N . ASP A 1 279 ? -8.377 -2.578 29.000 1.00 93.88 279 ASP A N 1
ATOM 2256 C CA . ASP A 1 279 ? -7.262 -3.494 28.778 1.00 93.88 279 ASP A CA 1
ATOM 2257 C C . ASP A 1 279 ? -7.687 -4.685 27.899 1.00 93.88 279 ASP A C 1
ATOM 2259 O O . ASP A 1 279 ? -6.950 -5.064 26.986 1.00 93.88 279 ASP A O 1
ATOM 2263 N N . LEU A 1 280 ? -8.916 -5.189 28.069 1.00 95.25 280 LEU A N 1
ATOM 2264 C CA . LEU A 1 280 ? -9.517 -6.195 27.189 1.00 95.25 280 LEU A CA 1
ATOM 2265 C C . LEU A 1 280 ? -9.685 -5.678 25.752 1.00 95.25 280 LEU A C 1
ATOM 2267 O O . LEU A 1 280 ? -9.336 -6.375 24.803 1.00 95.25 280 LEU A O 1
ATOM 2271 N N . THR A 1 281 ? -10.164 -4.443 25.580 1.00 95.06 281 THR A N 1
ATOM 2272 C CA . THR A 1 281 ? -10.326 -3.815 24.257 1.00 95.06 281 THR A CA 1
ATOM 2273 C C . THR A 1 281 ? -8.979 -3.689 23.548 1.00 95.06 281 THR A C 1
ATOM 2275 O O . THR A 1 281 ? -8.843 -4.077 22.387 1.00 95.06 281 THR A O 1
ATOM 2278 N N . LYS A 1 282 ? -7.942 -3.222 24.259 1.00 95.00 282 LYS A N 1
ATOM 2279 C CA . LYS A 1 282 ? -6.572 -3.149 23.730 1.00 95.00 282 LYS A CA 1
ATOM 2280 C C . LYS A 1 282 ? -6.036 -4.528 23.357 1.00 95.00 282 LYS A C 1
ATOM 2282 O O . LYS A 1 282 ? -5.426 -4.667 22.298 1.00 95.00 282 LYS A O 1
ATOM 2287 N N . ALA A 1 283 ? -6.241 -5.533 24.208 1.00 95.56 283 ALA A N 1
ATOM 2288 C CA . ALA A 1 283 ? -5.787 -6.896 23.954 1.00 95.56 283 ALA A CA 1
ATOM 2289 C C . ALA A 1 283 ? -6.460 -7.490 22.710 1.00 95.56 283 ALA A C 1
ATOM 2291 O O . ALA A 1 283 ? -5.767 -8.024 21.847 1.00 95.56 283 ALA A O 1
ATOM 2292 N N . ASN A 1 284 ? -7.778 -7.323 22.570 1.00 96.94 284 ASN A N 1
ATOM 2293 C CA . ASN A 1 284 ? -8.531 -7.813 21.417 1.00 96.94 284 ASN A CA 1
ATOM 2294 C C . ASN A 1 284 ? -8.123 -7.111 20.118 1.00 96.94 284 ASN A C 1
ATOM 2296 O O . ASN A 1 284 ? -7.929 -7.782 19.107 1.00 96.94 284 ASN A O 1
ATOM 2300 N N . LEU A 1 285 ? -7.919 -5.788 20.145 1.00 96.50 285 LEU A N 1
ATOM 2301 C CA . LEU A 1 285 ? -7.393 -5.050 18.994 1.00 96.50 285 LEU A CA 1
ATOM 2302 C C . LEU A 1 285 ? -5.999 -5.559 18.608 1.00 96.50 285 LEU A C 1
ATOM 2304 O O . LEU A 1 285 ? -5.790 -5.941 17.461 1.00 96.50 285 LEU A O 1
ATOM 2308 N N . LYS A 1 286 ? -5.053 -5.638 19.554 1.00 96.00 286 LYS A N 1
ATOM 2309 C CA . LYS A 1 286 ? -3.703 -6.162 19.272 1.00 96.00 286 LYS A CA 1
ATOM 2310 C C . LYS A 1 286 ? -3.755 -7.572 18.698 1.00 96.00 286 LYS A C 1
ATOM 2312 O O . LYS A 1 286 ? -3.096 -7.834 17.697 1.00 96.00 286 LYS A O 1
ATOM 2317 N N . LYS A 1 287 ? -4.553 -8.456 19.303 1.00 96.50 287 LYS A N 1
ATOM 2318 C CA . LYS A 1 287 ? -4.713 -9.836 18.845 1.00 96.50 287 LYS A CA 1
ATOM 2319 C C . LYS A 1 287 ? -5.237 -9.882 17.410 1.00 96.50 287 LYS A C 1
ATOM 2321 O O . LYS A 1 287 ? -4.634 -10.554 16.586 1.00 96.50 287 LYS A O 1
ATOM 2326 N N . ALA A 1 288 ? -6.294 -9.134 17.096 1.00 96.62 288 ALA A N 1
ATOM 2327 C CA . ALA A 1 288 ? -6.886 -9.132 15.761 1.00 96.62 288 ALA A CA 1
ATOM 2328 C C . ALA A 1 288 ? -5.901 -8.674 14.675 1.00 96.62 288 ALA A C 1
ATOM 2330 O O . ALA A 1 288 ? -5.872 -9.261 13.598 1.00 96.62 288 ALA A O 1
ATOM 2331 N N . PHE A 1 289 ? -5.068 -7.666 14.956 1.00 96.00 289 PHE A N 1
ATOM 2332 C CA . PHE A 1 289 ? -4.021 -7.239 14.023 1.00 96.00 289 PHE A CA 1
ATOM 2333 C C . PHE A 1 289 ? -2.893 -8.279 13.904 1.00 96.00 289 PHE A C 1
ATOM 2335 O O . PHE A 1 289 ? -2.481 -8.593 12.788 1.00 96.00 289 PHE A O 1
ATOM 2342 N N . ILE A 1 290 ? -2.446 -8.874 15.016 1.00 95.00 290 ILE A N 1
ATOM 2343 C CA . ILE A 1 290 ? -1.415 -9.928 15.011 1.00 95.00 290 ILE A CA 1
ATOM 2344 C C . ILE A 1 290 ? -1.879 -11.157 14.220 1.00 95.00 290 ILE A C 1
ATOM 2346 O O . ILE A 1 290 ? -1.111 -11.678 13.413 1.00 95.00 290 ILE A O 1
ATOM 2350 N N . ASP A 1 291 ? -3.130 -11.587 14.403 1.00 94.81 291 ASP A N 1
ATOM 2351 C CA . ASP A 1 291 ? -3.709 -12.752 13.720 1.00 94.81 291 ASP A CA 1
ATOM 2352 C C . ASP A 1 291 ? -3.674 -12.601 12.186 1.00 94.81 291 ASP A C 1
ATOM 2354 O O . ASP A 1 291 ? -3.606 -13.593 11.462 1.00 94.81 291 ASP A O 1
ATOM 2358 N N . VAL A 1 292 ? -3.688 -11.361 11.681 1.00 93.56 292 VAL A N 1
ATOM 2359 C CA . VAL A 1 292 ? -3.609 -11.049 10.245 1.00 93.56 292 VAL A CA 1
ATOM 2360 C C . VAL A 1 292 ? -2.213 -10.595 9.797 1.00 93.56 292 VAL A C 1
ATOM 2362 O O . VAL A 1 292 ? -2.032 -10.168 8.656 1.00 93.56 292 VAL A O 1
ATOM 2365 N N . GLY A 1 293 ? -1.208 -10.692 10.671 1.00 92.62 293 GLY A N 1
ATOM 2366 C CA . GLY A 1 293 ? 0.181 -10.350 10.362 1.00 92.62 293 GLY A CA 1
ATOM 2367 C C . GLY A 1 293 ? 0.477 -8.849 10.331 1.00 92.62 293 GLY A C 1
ATOM 2368 O O . GLY A 1 293 ? 1.434 -8.435 9.684 1.00 92.62 293 GLY A O 1
ATOM 2369 N N . LEU A 1 294 ? -0.324 -8.025 11.007 1.00 93.62 294 LEU A N 1
ATOM 2370 C CA . LEU A 1 294 ? -0.091 -6.590 11.170 1.00 93.62 294 LEU A CA 1
ATOM 2371 C C . LEU A 1 294 ? 0.337 -6.277 12.612 1.00 93.62 294 LEU A C 1
ATOM 2373 O O . LEU A 1 294 ? -0.203 -6.817 13.575 1.00 93.62 294 LEU A O 1
ATOM 2377 N N . ALA A 1 295 ? 1.300 -5.371 12.771 1.00 91.19 295 ALA A N 1
ATOM 2378 C CA . ALA A 1 295 ? 1.803 -4.958 14.079 1.00 91.19 295 ALA A CA 1
ATOM 2379 C C . ALA A 1 295 ? 1.191 -3.614 14.494 1.00 91.19 295 ALA A C 1
ATOM 2381 O O . ALA A 1 295 ? 1.359 -2.611 13.803 1.00 91.19 295 ALA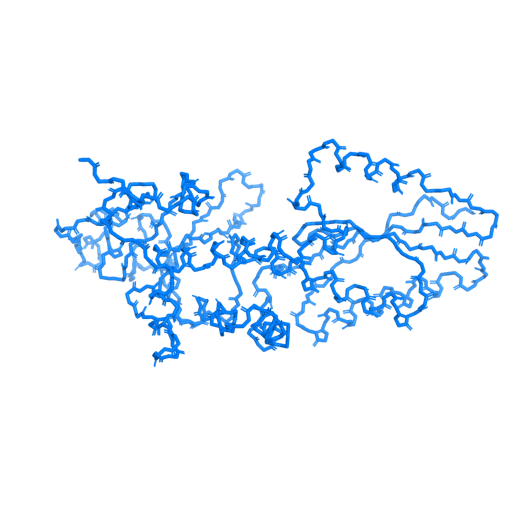 A O 1
ATOM 2382 N N . LEU A 1 296 ? 0.478 -3.601 15.624 1.00 91.75 296 LEU A N 1
ATOM 2383 C CA . LEU A 1 296 ? -0.249 -2.438 16.131 1.00 91.75 296 LEU A CA 1
ATOM 2384 C C . LEU A 1 296 ? 0.384 -1.889 17.416 1.00 91.75 296 LEU A C 1
ATOM 2386 O O . LEU A 1 296 ? 0.390 -2.560 18.455 1.00 91.75 296 LEU A O 1
ATOM 2390 N N . LYS A 1 297 ? 0.808 -0.623 17.371 1.00 87.25 297 LYS A N 1
ATOM 2391 C CA . LYS A 1 297 ? 1.079 0.197 18.552 1.00 87.25 297 LYS A CA 1
ATOM 2392 C C . LYS A 1 297 ? -0.190 0.944 18.939 1.00 87.25 297 LYS A C 1
ATOM 2394 O O . LYS A 1 297 ? -0.825 1.608 18.124 1.00 87.25 297 LYS A O 1
ATOM 2399 N N . LEU A 1 298 ? -0.567 0.801 20.203 1.00 81.88 298 LEU A N 1
ATOM 2400 C CA . LEU A 1 298 ? -1.743 1.440 20.780 1.00 81.88 298 LEU A CA 1
ATOM 2401 C C . LEU A 1 298 ? -1.288 2.390 21.876 1.00 81.88 298 LEU A C 1
ATOM 2403 O O . LEU A 1 298 ? -0.780 1.936 22.903 1.00 81.88 298 LEU A O 1
ATOM 2407 N N . GLU A 1 299 ? -1.522 3.677 21.659 1.00 76.38 299 GLU A N 1
ATOM 2408 C CA . GLU A 1 299 ? -1.366 4.716 22.670 1.00 76.38 299 GLU A CA 1
ATOM 2409 C C . GLU A 1 299 ? -2.748 5.185 23.140 1.00 76.38 299 GLU A C 1
ATOM 2411 O O . GLU A 1 299 ? -3.674 5.384 22.349 1.00 76.38 299 GLU A O 1
ATOM 2416 N N . GLU A 1 300 ? -2.907 5.326 24.454 1.00 60.06 300 GLU A N 1
ATOM 2417 C CA . GLU A 1 300 ? -4.124 5.849 25.073 1.00 60.06 300 GLU A CA 1
ATOM 2418 C C . GLU A 1 300 ? -3.864 7.286 25.514 1.00 60.06 300 GLU A C 1
ATOM 2420 O O . GLU A 1 300 ? -2.973 7.522 26.327 1.00 60.06 300 GLU A O 1
ATOM 2425 N N . ASN A 1 301 ? -4.678 8.223 25.030 1.00 55.81 301 ASN A N 1
ATOM 2426 C CA . ASN A 1 301 ? -4.721 9.583 25.557 1.00 55.81 301 ASN A CA 1
ATOM 2427 C C . ASN A 1 301 ? -6.114 9.816 26.142 1.00 55.81 301 ASN A C 1
ATOM 2429 O O . ASN A 1 301 ? -7.055 10.137 25.417 1.00 55.81 301 ASN A O 1
ATOM 2433 N N . GLY A 1 302 ? -6.247 9.623 27.452 1.00 47.09 302 GLY A N 1
ATOM 2434 C CA . GLY A 1 302 ? -7.435 10.008 28.208 1.00 47.09 302 GLY A CA 1
ATOM 2435 C C . GLY A 1 302 ? -7.184 11.301 28.976 1.00 47.09 302 GLY A C 1
ATOM 2436 O O . GLY A 1 302 ? -6.169 11.427 29.666 1.00 47.09 302 GLY A O 1
ATOM 2437 N N . SER A 1 303 ? -8.123 12.249 28.894 1.00 40.72 303 SER A N 1
ATOM 2438 C CA . SER A 1 303 ? -8.313 13.258 29.940 1.00 40.72 303 SER A CA 1
ATOM 2439 C C . SER A 1 303 ? -8.344 12.527 31.281 1.00 40.72 303 SER A C 1
ATOM 2441 O O . SER A 1 303 ? -9.037 11.518 31.396 1.00 40.72 303 SER A O 1
ATOM 2443 N N . LYS A 1 304 ? -7.524 12.982 32.236 1.00 35.84 304 LYS A N 1
ATOM 2444 C CA . LYS A 1 304 ? -7.293 12.358 33.547 1.00 35.84 304 LYS A CA 1
ATOM 2445 C C . LYS A 1 304 ? -8.532 11.610 34.052 1.00 35.84 304 LYS A C 1
ATOM 2447 O O . LYS A 1 304 ? -9.538 12.238 34.364 1.00 3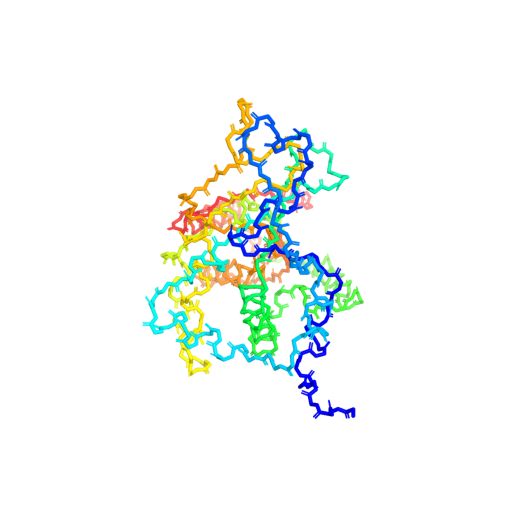5.84 304 LYS A O 1
ATOM 2452 N N . VAL A 1 305 ? -8.423 10.286 34.166 1.00 37.19 305 VAL A N 1
ATOM 2453 C CA . VAL A 1 305 ? -9.307 9.497 35.026 1.00 37.19 305 VAL A CA 1
ATOM 2454 C C . VAL A 1 305 ? -8.976 9.931 36.456 1.00 37.19 305 VAL A C 1
ATOM 2456 O O . VAL A 1 305 ? -8.023 9.431 37.050 1.00 37.19 305 VAL A O 1
ATOM 2459 N N . SER A 1 306 ? -9.661 10.972 36.929 1.00 30.94 306 SER A N 1
ATOM 2460 C CA . SER A 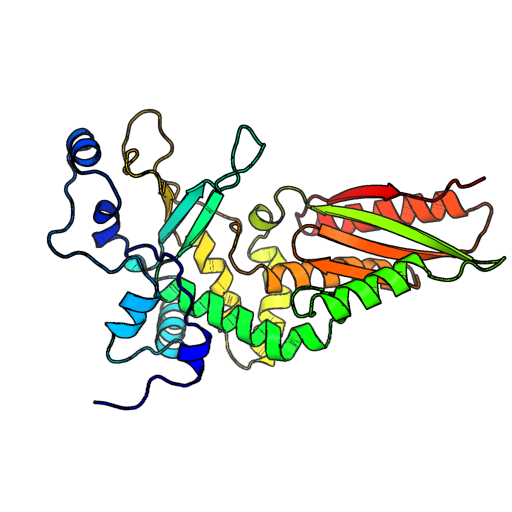1 306 ? -9.697 11.394 38.331 1.00 30.94 306 SER A CA 1
ATOM 2461 C C . SER A 1 306 ? -10.816 10.672 39.054 1.00 30.94 306 SER A C 1
ATOM 2463 O O . SER A 1 306 ? -11.939 10.702 38.499 1.00 30.94 306 SER A O 1
#

Sequence (306 aa):
MNSTVNSFIVNLLNDKPITPDWEHIYQVFAADALAVVGKRKSRLLQQTRLILEILSREKISIKEFYEEVERTGKIPVLWAVIQLMAKERELKIDPRVFSILTFECRMMASACERNLSREILGFFKQQSITQSGAEFRQKMDSLITLPETPTDIWLRFHMDLEQWNYMFRAQMQAPLLRVLSDLFGVEHFVFLTRIFTDSVLVSANKFTPSGMPNEFTIWDSHAGGNQGILQKLWTLITIIIIKAVMHSMDLEHELTGSGDNQVLFVKLKKSPGLRALIDLTKANLKKAFIDVGLALKLEENGSKVS